Protein AF-A0AAD3H8Q3-F1 (afdb_monomer)

Mean predicted aligned error: 21.16 Å

Radius of gyration: 32.24 Å; Cα contacts (8 Å, |Δi|>4): 265; chains: 1; bounding box: 57×67×86 Å

Sequence (252 aa):
MATIERVEVLYCGSCGCPPEYCEYSPDFETHCVPWLQNNEPEVYKNLMKRLKKGDAEDEADDKPEKPTEPWTMEERLTKFYEKYQPDKVDSVPSLLEKYAGKEDKLFVALTKKYGPEPEDPYYASDDSDLEGDMEEMNLGDKKKRRGAAAKKENKADTRVIITKTKRNKKKAVTNVVGMETVPGIKLKDVSKALSKRFAGSSSVKDLPNGKKEIIVQGDHMDDVAALIVDKFNVPGNCVFLDIDGDFVPFSD

Organism: NCBI:txid426638

Solvent-accessible surface area (backbone atoms only — not comparable to full-atom values): 15928 Å² total; per-residue (Å²): 131,88,79,83,77,86,82,84,81,71,56,34,92,70,78,69,39,42,66,91,52,36,84,79,42,98,51,23,81,79,47,38,47,63,48,30,54,72,76,39,49,67,61,39,53,51,50,53,51,51,55,57,56,74,80,41,86,80,88,89,85,93,70,85,79,67,57,96,57,70,79,50,75,66,55,49,52,37,54,44,23,58,75,74,43,55,91,50,40,86,47,44,70,65,46,48,72,77,33,66,97,44,52,70,63,50,49,57,55,44,34,76,73,74,39,85,74,78,79,55,71,61,70,73,78,76,88,85,84,68,99,66,89,82,86,75,89,79,87,73,86,72,80,90,73,90,81,80,96,70,91,82,81,74,85,53,85,44,52,31,42,38,39,71,46,74,81,47,102,89,40,46,30,30,36,38,34,35,67,75,45,39,82,94,56,56,72,70,58,52,35,54,52,48,29,71,74,64,79,24,70,49,46,82,44,79,45,97,82,78,49,57,34,40,39,35,57,37,84,49,68,67,63,51,53,52,49,42,34,73,76,66,70,44,61,41,88,31,32,28,40,39,61,96,85,45,76,42,63,45,75,133

pLDDT: mean 73.35, std 15.45, range [34.19, 89.19]

Structure (mmCIF, N/CA/C/O backbone):
data_AF-A0AAD3H8Q3-F1
#
_entry.id   AF-A0AAD3H8Q3-F1
#
loop_
_atom_site.group_PDB
_atom_site.id
_atom_site.type_symbol
_atom_site.label_atom_id
_atom_site.label_alt_id
_atom_site.label_comp_id
_atom_site.label_asym_id
_atom_site.label_entity_id
_atom_site.label_seq_id
_atom_site.pdbx_PDB_ins_code
_atom_site.Cartn_x
_atom_site.Cartn_y
_atom_site.Cartn_z
_atom_site.occupancy
_atom_site.B_iso_or_equiv
_atom_site.auth_seq_id
_atom_site.auth_comp_id
_atom_site.auth_asym_id
_atom_site.auth_atom_id
_atom_site.pdbx_PDB_model_num
ATOM 1 N N . MET A 1 1 ? -0.822 -11.294 -49.639 1.00 55.59 1 MET A N 1
ATOM 2 C CA . MET A 1 1 ? 0.613 -10.951 -49.698 1.00 55.59 1 MET A CA 1
ATOM 3 C C . MET A 1 1 ? 0.693 -9.454 -49.480 1.00 55.59 1 MET A C 1
ATOM 5 O O . MET A 1 1 ? 0.158 -8.735 -50.309 1.00 55.59 1 MET A O 1
ATOM 9 N N . ALA A 1 2 ? 1.203 -8.994 -48.335 1.00 65.94 2 ALA A N 1
ATOM 10 C CA . ALA A 1 2 ? 1.343 -7.562 -48.085 1.00 65.94 2 ALA A CA 1
ATOM 11 C C . ALA A 1 2 ? 2.426 -7.018 -49.026 1.00 65.94 2 ALA A C 1
ATOM 13 O O . ALA A 1 2 ? 3.577 -7.448 -48.959 1.00 65.94 2 ALA A O 1
ATOM 14 N N . THR A 1 3 ? 2.039 -6.156 -49.959 1.00 73.25 3 THR A N 1
ATOM 15 C CA . THR A 1 3 ? 2.965 -5.434 -50.831 1.00 73.25 3 THR A CA 1
ATOM 16 C C . THR A 1 3 ? 3.660 -4.375 -49.987 1.00 73.25 3 THR A C 1
ATOM 18 O O . THR A 1 3 ? 3.017 -3.439 -49.524 1.00 73.25 3 THR A O 1
ATOM 21 N N . ILE A 1 4 ? 4.953 -4.561 -49.728 1.00 79.31 4 ILE A N 1
ATOM 22 C CA . ILE A 1 4 ? 5.769 -3.587 -49.001 1.00 79.31 4 ILE A CA 1
ATOM 23 C C . ILE A 1 4 ? 6.040 -2.427 -49.960 1.00 79.31 4 ILE A C 1
ATOM 25 O O . ILE A 1 4 ? 6.756 -2.593 -50.948 1.00 79.31 4 ILE A O 1
ATOM 29 N N . GLU A 1 5 ? 5.432 -1.274 -49.696 1.00 75.44 5 GLU A N 1
ATOM 30 C CA . GLU A 1 5 ? 5.698 -0.045 -50.442 1.00 75.44 5 GLU A CA 1
ATOM 31 C C . GLU A 1 5 ? 7.062 0.533 -50.038 1.00 75.44 5 GLU A C 1
ATOM 33 O O . GLU A 1 5 ? 7.463 0.495 -48.873 1.00 75.44 5 GLU A O 1
ATOM 38 N N . ARG A 1 6 ? 7.816 1.019 -51.030 1.00 77.69 6 ARG A N 1
ATOM 39 C CA . ARG A 1 6 ? 9.178 1.527 -50.843 1.00 77.69 6 ARG A CA 1
ATOM 40 C C . ARG A 1 6 ? 9.131 2.860 -50.098 1.00 77.69 6 ARG A C 1
ATOM 42 O O . ARG A 1 6 ? 8.623 3.839 -50.629 1.00 77.69 6 ARG A O 1
ATOM 49 N N . VAL A 1 7 ? 9.723 2.897 -48.909 1.00 79.94 7 VAL A N 1
ATOM 50 C CA . VAL A 1 7 ? 9.903 4.131 -48.135 1.00 79.94 7 VAL A CA 1
ATOM 51 C C . VAL A 1 7 ? 11.112 4.891 -48.680 1.00 79.94 7 VAL A C 1
ATOM 53 O O . VAL A 1 7 ? 12.214 4.342 -48.746 1.00 79.94 7 VAL A O 1
ATOM 56 N N . GLU A 1 8 ? 10.913 6.144 -49.079 1.00 75.69 8 GLU A N 1
ATOM 57 C CA . GLU A 1 8 ? 12.009 7.057 -49.404 1.00 75.69 8 GLU A CA 1
ATOM 58 C C . GLU A 1 8 ? 12.471 7.760 -48.127 1.00 75.69 8 GLU A C 1
ATOM 60 O O . GLU A 1 8 ? 11.685 8.389 -47.423 1.00 75.69 8 GLU A O 1
ATOM 65 N N . VAL A 1 9 ? 13.753 7.598 -47.796 1.00 78.88 9 VAL A N 1
ATOM 66 C CA . VAL A 1 9 ? 14.355 8.196 -46.603 1.00 78.88 9 VAL A CA 1
ATOM 67 C C . VAL A 1 9 ? 15.008 9.512 -46.998 1.00 78.88 9 VAL A C 1
ATOM 69 O O . VAL A 1 9 ? 15.857 9.551 -47.890 1.00 78.88 9 VAL A O 1
ATOM 72 N N . LEU A 1 10 ? 14.610 10.585 -46.321 1.00 81.44 10 LEU A N 1
ATOM 73 C CA . LEU A 1 10 ? 15.174 11.914 -46.505 1.00 81.44 10 LEU A CA 1
ATOM 74 C C . LEU A 1 10 ? 16.514 12.027 -45.763 1.00 81.44 10 LEU A C 1
ATOM 76 O O . LEU A 1 10 ? 16.598 11.741 -44.568 1.00 81.44 10 LEU A O 1
ATOM 80 N N . TYR A 1 11 ? 17.542 12.503 -46.464 1.00 84.38 11 TYR A N 1
ATOM 81 C CA . TYR A 1 11 ? 18.858 12.810 -45.903 1.00 84.38 11 TYR A CA 1
ATOM 82 C C . TYR A 1 11 ? 19.178 14.290 -46.100 1.00 84.38 11 TYR A C 1
ATOM 84 O O . TYR A 1 11 ? 18.855 14.873 -47.135 1.00 84.38 11 TYR A O 1
ATOM 92 N N . CYS A 1 12 ? 19.823 14.900 -45.107 1.00 85.12 12 CYS A N 1
ATOM 93 C CA . CYS A 1 12 ? 20.273 16.279 -45.183 1.00 85.12 12 CYS A CA 1
ATOM 94 C C . CYS A 1 12 ? 21.366 16.427 -46.244 1.00 85.12 12 CYS A C 1
ATOM 96 O O . CYS A 1 12 ? 22.396 15.758 -46.180 1.00 85.12 12 CYS A O 1
ATOM 98 N N . GLY A 1 13 ? 21.178 17.344 -47.194 1.00 82.31 13 GLY A N 1
ATOM 99 C CA . GLY A 1 13 ? 22.148 17.599 -48.263 1.00 82.31 13 GLY A CA 1
ATOM 100 C C . GLY A 1 13 ? 23.470 18.212 -47.787 1.00 82.31 13 GLY A C 1
ATOM 101 O O . GLY A 1 13 ? 24.438 18.200 -48.539 1.00 82.31 13 GLY A O 1
ATOM 102 N N . SER A 1 14 ? 23.525 18.730 -46.554 1.00 85.19 14 SER A N 1
ATOM 103 C CA . SER A 1 14 ? 24.741 19.318 -45.981 1.00 85.19 14 SER A CA 1
ATOM 104 C C . SER A 1 14 ? 25.605 18.313 -45.219 1.00 85.19 14 SER A C 1
ATOM 106 O O . SER A 1 14 ? 26.822 18.348 -45.363 1.00 85.19 14 SER A O 1
ATOM 108 N N . CYS A 1 15 ? 25.014 17.449 -44.386 1.00 83.00 15 CYS A N 1
ATOM 109 C CA . CYS A 1 15 ? 25.770 16.507 -43.547 1.00 83.00 15 CYS A CA 1
ATOM 110 C C . CYS A 1 15 ? 25.586 15.032 -43.936 1.00 83.00 15 CYS A C 1
ATOM 112 O O . CYS A 1 15 ? 26.264 14.173 -43.385 1.00 83.00 15 CYS A O 1
ATOM 114 N N . GLY A 1 16 ? 24.677 14.712 -44.864 1.00 82.69 16 GLY A N 1
ATOM 115 C CA . GLY A 1 16 ? 24.406 13.343 -45.321 1.00 82.69 16 GLY A CA 1
ATOM 116 C C . GLY A 1 16 ? 23.679 12.454 -44.306 1.00 82.69 16 GLY A C 1
ATOM 117 O O . GLY A 1 16 ? 23.336 11.319 -44.626 1.00 82.69 16 GLY A O 1
ATOM 118 N N . CYS A 1 17 ? 23.414 12.954 -43.099 1.00 82.94 17 CYS A N 1
ATOM 119 C CA . CYS A 1 17 ? 22.646 12.259 -42.071 1.00 82.94 17 CYS A CA 1
ATOM 120 C C . CYS A 1 17 ? 21.141 12.514 -42.230 1.00 82.94 17 CYS A C 1
ATOM 122 O O . CYS A 1 17 ? 20.744 13.519 -42.829 1.00 82.94 17 CYS A O 1
ATOM 124 N N . PRO A 1 18 ? 20.278 11.643 -41.678 1.00 86.69 18 PRO A N 1
ATOM 125 C CA . PRO A 1 18 ? 18.864 11.956 -41.550 1.00 86.69 18 PRO A CA 1
ATOM 126 C C . PRO A 1 18 ? 18.679 13.282 -40.792 1.00 86.69 18 PRO A C 1
ATOM 128 O O . PRO A 1 18 ? 19.437 13.538 -39.852 1.00 86.69 18 PRO A O 1
ATOM 131 N N . PRO A 1 19 ? 17.683 14.108 -41.154 1.00 83.38 19 PRO A N 1
ATOM 132 C CA . PRO A 1 19 ? 17.431 15.402 -40.518 1.00 83.38 19 PRO A CA 1
ATOM 133 C C . PRO A 1 19 ? 17.361 15.361 -38.983 1.00 83.38 19 PRO A C 1
ATOM 135 O O . PRO A 1 19 ? 17.855 16.264 -38.318 1.00 83.38 19 PRO A O 1
ATOM 138 N N . GLU A 1 20 ? 16.836 14.271 -38.421 1.00 82.88 20 GLU A N 1
ATOM 139 C CA . GLU A 1 20 ? 16.738 14.029 -36.973 1.00 82.88 20 GLU A CA 1
ATOM 140 C C . GLU A 1 20 ? 18.090 13.852 -36.266 1.00 82.88 20 GLU A C 1
ATOM 142 O O . GLU A 1 20 ? 18.150 13.917 -35.045 1.00 82.88 20 GLU A O 1
ATOM 147 N N . TYR A 1 21 ? 19.169 13.604 -37.006 1.00 81.38 21 TYR A N 1
ATOM 148 C CA . TYR A 1 21 ? 20.523 13.449 -36.469 1.00 81.38 21 TYR A CA 1
ATOM 149 C C . TYR A 1 21 ? 21.432 14.623 -36.841 1.00 81.38 21 TYR A C 1
ATOM 151 O O . TYR A 1 21 ? 22.620 14.610 -36.519 1.00 81.38 21 TYR A O 1
ATOM 159 N N . CYS A 1 22 ? 20.896 15.650 -37.513 1.00 83.50 22 CYS A N 1
ATOM 160 C CA . CYS A 1 22 ? 21.662 16.839 -37.868 1.00 83.50 22 CYS A CA 1
ATOM 161 C C . CYS A 1 22 ? 22.207 17.573 -36.635 1.00 83.50 22 CYS A C 1
ATOM 163 O O . CYS A 1 22 ? 23.277 18.161 -36.741 1.00 83.50 22 CYS A O 1
ATOM 165 N N . GLU A 1 23 ? 21.527 17.498 -35.487 1.00 80.69 23 GLU A N 1
ATOM 166 C CA . GLU A 1 23 ? 21.940 18.123 -34.217 1.00 80.69 23 GLU A CA 1
ATOM 167 C C . GLU A 1 23 ? 23.296 17.631 -33.686 1.00 80.69 23 GLU A C 1
ATOM 169 O O . GLU A 1 23 ? 23.977 18.350 -32.964 1.00 80.69 23 GLU A O 1
ATOM 174 N N . TYR A 1 24 ? 23.728 16.435 -34.090 1.00 81.94 24 TYR A N 1
ATOM 175 C CA . TYR A 1 24 ? 25.029 15.876 -33.714 1.00 81.94 24 TYR A CA 1
ATOM 176 C C . TYR A 1 24 ? 26.145 16.234 -34.710 1.00 81.94 24 TYR A C 1
ATOM 178 O O . TYR A 1 24 ? 27.282 15.782 -34.560 1.00 81.94 24 TYR A O 1
ATOM 186 N N . SER A 1 25 ? 25.828 17.006 -35.756 1.00 79.56 25 SER A N 1
ATOM 187 C CA . SER A 1 25 ? 26.787 17.418 -36.779 1.00 79.56 25 SER A CA 1
ATOM 188 C C . SER A 1 25 ? 27.600 18.636 -36.316 1.00 79.56 25 SER A C 1
ATOM 190 O O . SER A 1 25 ? 27.008 19.600 -35.830 1.00 79.56 25 SER A O 1
ATOM 192 N N . PRO A 1 26 ? 28.926 18.671 -36.546 1.00 80.25 26 PRO A N 1
ATOM 193 C CA . PRO A 1 26 ? 29.772 19.821 -36.202 1.00 80.25 26 PRO A CA 1
ATOM 194 C C . PRO A 1 26 ? 29.333 21.141 -36.858 1.00 80.25 26 PRO A C 1
ATOM 196 O O . PRO A 1 26 ? 29.536 22.210 -36.294 1.00 80.25 26 PRO A O 1
ATOM 199 N N . ASP A 1 27 ? 28.708 21.057 -38.036 1.00 82.25 27 ASP A N 1
ATOM 200 C CA . ASP A 1 27 ? 28.266 22.196 -38.853 1.00 82.25 27 ASP A CA 1
ATOM 201 C C . ASP A 1 27 ? 26.734 22.367 -38.858 1.00 82.25 27 ASP A C 1
ATOM 203 O O . ASP A 1 27 ? 26.132 22.813 -39.845 1.00 82.25 27 ASP A O 1
ATOM 207 N N . PHE A 1 28 ? 26.071 21.946 -37.776 1.00 83.44 28 PHE A N 1
ATOM 208 C CA . PHE A 1 28 ? 24.612 21.957 -37.676 1.00 83.44 28 PHE A CA 1
ATOM 209 C C . PHE A 1 28 ? 24.021 23.355 -37.908 1.00 83.44 28 PHE A C 1
ATOM 211 O O . PHE A 1 28 ? 23.202 23.548 -38.808 1.00 83.44 28 PHE A O 1
ATOM 218 N N . GLU A 1 29 ? 24.476 24.342 -37.143 1.00 80.69 29 GLU A N 1
ATOM 219 C CA . GLU A 1 29 ? 23.946 25.709 -37.187 1.00 80.69 29 GLU A CA 1
ATOM 220 C C . GLU A 1 29 ? 24.343 26.459 -38.463 1.00 80.69 29 GLU A C 1
ATOM 222 O O . GLU A 1 29 ? 23.584 27.282 -38.972 1.00 80.69 29 GLU A O 1
ATOM 227 N N . THR A 1 30 ? 25.527 26.163 -38.999 1.00 82.94 30 THR A N 1
ATOM 228 C CA . THR A 1 30 ? 26.141 26.921 -40.094 1.00 82.94 30 THR A CA 1
ATOM 229 C C . THR A 1 30 ? 25.659 26.473 -41.470 1.00 82.94 30 THR A C 1
ATOM 231 O O . THR A 1 30 ? 25.460 27.317 -42.343 1.00 82.94 30 THR A O 1
ATOM 234 N N . HIS A 1 31 ? 25.434 25.170 -41.673 1.00 82.88 31 HIS A N 1
ATOM 235 C CA . H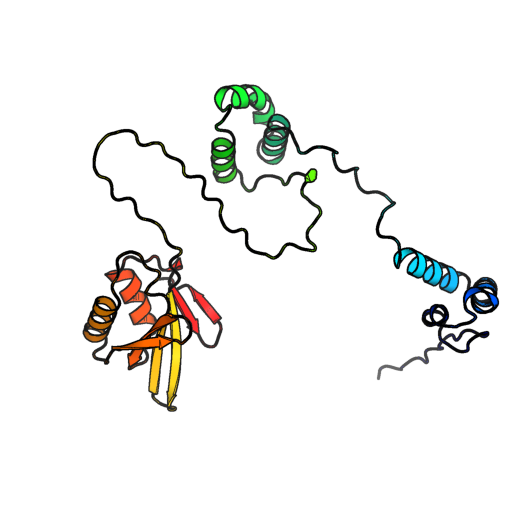IS A 1 31 ? 25.107 24.622 -42.994 1.00 82.88 31 HIS A CA 1
ATOM 236 C C . HIS A 1 31 ? 23.856 23.728 -43.005 1.00 82.88 31 HIS A C 1
ATOM 238 O O . HIS A 1 31 ? 23.116 23.732 -43.991 1.00 82.88 31 HIS A O 1
ATOM 244 N N . CYS A 1 32 ? 23.549 23.012 -41.914 1.00 86.38 32 CYS A N 1
ATOM 245 C CA . CYS A 1 32 ? 22.371 22.136 -41.875 1.00 86.38 32 CYS A CA 1
ATOM 246 C C . CYS A 1 32 ? 21.072 22.927 -41.656 1.00 86.38 32 CYS A C 1
ATOM 248 O O . CYS A 1 32 ? 20.116 22.736 -42.400 1.00 86.38 32 CYS A O 1
ATOM 250 N N . VAL A 1 33 ? 21.032 23.851 -40.692 1.00 86.31 33 VAL A N 1
ATOM 251 C CA . VAL A 1 33 ? 19.867 24.715 -40.418 1.00 86.31 33 VAL A CA 1
ATOM 252 C C . VAL A 1 33 ? 19.361 25.474 -41.656 1.00 86.31 33 VAL A C 1
ATOM 254 O O . VAL A 1 33 ? 18.171 25.347 -41.956 1.00 86.31 33 VAL A O 1
ATOM 257 N N . PRO A 1 34 ? 20.194 26.217 -42.416 1.00 88.56 34 PRO A N 1
ATOM 258 C CA . PRO A 1 34 ? 19.710 26.943 -43.593 1.00 88.56 34 PRO A CA 1
ATOM 259 C C . PRO A 1 34 ? 19.220 26.001 -44.702 1.00 88.56 34 PRO A C 1
ATOM 261 O O . PRO A 1 34 ? 18.258 26.316 -45.403 1.00 88.56 34 PRO A O 1
ATOM 264 N N . TRP A 1 35 ? 19.832 24.819 -44.839 1.00 87.25 35 TRP A N 1
ATOM 265 C CA . TRP A 1 35 ? 19.376 23.806 -45.789 1.00 87.25 35 TRP A CA 1
ATOM 266 C C . TRP A 1 35 ? 18.011 23.228 -45.390 1.00 87.25 35 TRP A C 1
ATOM 268 O O . TRP A 1 35 ? 17.109 23.158 -46.225 1.00 87.25 35 TRP A O 1
ATOM 278 N N . LEU A 1 36 ? 17.827 22.880 -44.111 1.00 87.62 36 LEU A N 1
ATOM 279 C CA . LEU A 1 36 ? 16.559 22.374 -43.583 1.00 87.62 36 LEU A CA 1
ATOM 280 C C . LEU A 1 36 ? 15.440 23.424 -43.699 1.00 87.62 36 LEU A C 1
ATOM 282 O O . LEU A 1 36 ? 14.335 23.084 -44.101 1.00 87.62 36 LEU A O 1
ATOM 286 N N . GLN A 1 37 ? 15.717 24.699 -43.415 1.00 85.50 37 GLN A N 1
ATOM 287 C CA . GLN A 1 37 ? 14.735 25.783 -43.554 1.00 85.50 37 GLN A CA 1
ATOM 288 C C . GLN A 1 37 ? 14.229 25.959 -44.992 1.00 85.50 37 GLN A C 1
ATOM 290 O O . GLN A 1 37 ? 13.052 26.257 -45.190 1.00 85.50 37 GLN A O 1
ATOM 295 N N . ASN A 1 38 ? 15.110 25.796 -45.983 1.00 89.19 38 ASN A N 1
ATOM 296 C CA . ASN A 1 38 ? 14.782 26.028 -47.387 1.00 89.19 38 ASN A CA 1
ATOM 297 C C . ASN A 1 38 ? 14.182 24.797 -48.082 1.00 89.19 38 ASN A C 1
ATOM 299 O O . ASN A 1 38 ? 13.317 24.950 -48.939 1.00 89.19 38 ASN A O 1
ATOM 303 N N . ASN A 1 39 ? 14.651 23.592 -47.743 1.00 86.94 39 ASN A N 1
ATOM 304 C CA . ASN A 1 39 ? 14.209 22.359 -48.394 1.00 86.94 39 ASN A CA 1
ATOM 305 C C . ASN A 1 39 ? 13.021 21.712 -47.671 1.00 86.94 39 ASN A C 1
ATOM 307 O O . ASN A 1 39 ? 12.096 21.257 -48.328 1.00 86.94 39 ASN A O 1
ATOM 311 N N . GLU A 1 40 ? 13.036 21.675 -46.333 1.00 82.25 40 GLU A N 1
ATOM 312 C CA . GLU A 1 40 ? 12.056 20.931 -45.527 1.00 82.25 40 GLU A CA 1
ATOM 313 C C . GLU A 1 40 ? 11.703 21.671 -44.219 1.00 82.25 40 GLU A C 1
ATOM 315 O O . GLU A 1 40 ? 12.129 21.290 -43.118 1.00 82.25 40 GLU A O 1
ATOM 320 N N . PRO A 1 41 ? 10.901 22.751 -44.309 1.00 84.00 41 PRO A N 1
ATOM 321 C CA . PRO A 1 41 ? 10.619 23.633 -43.179 1.00 84.00 41 PRO A CA 1
ATOM 322 C C . PRO A 1 41 ? 9.795 22.969 -42.068 1.00 84.00 41 PRO A C 1
ATOM 324 O O . PRO A 1 41 ? 9.844 23.423 -40.924 1.00 84.00 41 PRO A O 1
ATOM 327 N N . GLU A 1 42 ? 9.023 21.917 -42.359 1.00 83.31 42 GLU A N 1
ATOM 328 C CA . GLU A 1 42 ? 8.294 21.165 -41.326 1.00 83.31 42 GLU A CA 1
ATOM 329 C C . GLU A 1 42 ? 9.228 20.315 -40.467 1.00 83.31 42 GLU A C 1
ATOM 331 O O . GLU A 1 42 ? 9.135 20.345 -39.238 1.00 83.31 42 GLU A O 1
ATOM 336 N N . VAL A 1 43 ? 10.180 19.630 -41.101 1.00 83.94 43 VAL A N 1
ATOM 337 C CA . VAL A 1 43 ? 11.209 18.851 -40.406 1.00 83.94 43 VAL A CA 1
ATOM 338 C C . VAL A 1 43 ? 12.087 19.780 -39.567 1.00 83.94 43 VAL A C 1
ATOM 340 O O . VAL A 1 43 ? 12.335 19.498 -38.399 1.00 83.94 43 VAL A O 1
ATOM 343 N N . TYR A 1 44 ? 12.447 20.954 -40.102 1.00 84.56 44 TYR A N 1
ATOM 344 C CA . TYR A 1 44 ? 13.136 22.001 -39.343 1.00 84.56 44 TYR A CA 1
ATOM 345 C C . TYR A 1 44 ? 12.358 22.449 -38.095 1.00 84.56 44 TYR A C 1
ATOM 347 O O . TYR A 1 44 ? 12.922 22.533 -37.004 1.00 84.56 44 TYR A O 1
ATOM 355 N N . LYS A 1 45 ? 11.052 22.727 -38.229 1.00 85.75 45 LYS A N 1
ATOM 356 C CA . LYS A 1 45 ? 10.200 23.135 -37.099 1.00 85.75 45 LYS A CA 1
ATOM 357 C C . LYS A 1 45 ? 10.128 22.050 -36.028 1.00 85.75 45 LYS A C 1
ATOM 359 O O . LYS A 1 45 ? 10.179 22.380 -34.847 1.00 85.75 45 LYS A O 1
ATOM 364 N N . ASN A 1 46 ? 10.003 20.785 -36.421 1.00 83.81 46 ASN A N 1
ATOM 365 C CA . ASN A 1 46 ? 9.926 19.666 -35.483 1.00 83.81 46 ASN A CA 1
ATOM 366 C C . ASN A 1 46 ? 11.266 19.422 -34.781 1.00 83.81 46 ASN A C 1
ATOM 368 O O . ASN A 1 46 ? 11.284 19.308 -33.556 1.00 83.81 46 ASN A O 1
ATOM 372 N N . LEU A 1 47 ? 12.378 19.461 -35.519 1.00 81.56 47 LEU A N 1
ATOM 373 C CA . LEU A 1 47 ? 13.724 19.360 -34.959 1.00 81.56 47 LEU A CA 1
ATOM 374 C C . LEU A 1 47 ? 14.004 20.500 -33.970 1.00 81.56 47 LEU A C 1
ATOM 376 O O . LEU A 1 47 ? 14.444 20.254 -32.852 1.00 81.56 47 LEU A O 1
ATOM 380 N N . MET A 1 48 ? 13.661 21.743 -34.323 1.00 82.50 48 MET A N 1
ATOM 381 C CA . MET A 1 48 ? 13.852 22.898 -33.440 1.00 82.50 48 MET A CA 1
ATOM 382 C C . MET A 1 48 ? 12.929 22.861 -32.213 1.00 82.50 48 MET A C 1
ATOM 384 O O . MET A 1 48 ? 13.326 23.294 -31.136 1.00 82.50 48 MET A O 1
ATOM 388 N N . LYS A 1 49 ? 11.700 22.339 -32.341 1.00 82.56 49 LYS A N 1
ATOM 389 C CA . LYS A 1 49 ? 10.812 22.084 -31.191 1.00 82.56 49 LYS A CA 1
ATOM 390 C C . LYS A 1 49 ? 11.400 21.027 -30.260 1.00 82.56 49 LYS A C 1
ATOM 392 O O . LYS A 1 49 ? 11.329 21.195 -29.051 1.00 82.56 49 LYS A O 1
ATOM 397 N N . ARG A 1 50 ? 11.976 19.960 -30.814 1.00 79.06 50 ARG A N 1
ATOM 398 C CA . ARG A 1 50 ? 12.600 18.879 -30.046 1.00 79.06 50 ARG A CA 1
ATOM 399 C C . ARG A 1 50 ? 13.857 19.354 -29.319 1.00 79.06 50 ARG A C 1
ATOM 401 O O . ARG A 1 50 ? 13.985 19.069 -28.139 1.00 79.06 50 ARG A O 1
ATOM 408 N N . LEU A 1 51 ? 14.702 20.146 -29.980 1.00 73.31 51 LEU A N 1
ATOM 409 C CA . LEU A 1 51 ? 15.866 20.791 -29.362 1.00 73.31 51 LEU A CA 1
ATOM 410 C C . LEU A 1 51 ? 15.452 21.761 -28.252 1.00 73.31 51 LEU A C 1
ATOM 412 O O . LEU A 1 51 ? 15.979 21.692 -27.153 1.00 73.31 51 LEU A O 1
ATOM 416 N N . LYS A 1 52 ? 14.422 22.586 -28.478 1.00 73.75 52 LYS A N 1
ATOM 417 C CA . LYS A 1 52 ? 13.860 23.445 -27.421 1.00 73.75 52 LYS A CA 1
ATOM 418 C C . LYS A 1 52 ? 13.274 22.658 -26.249 1.00 73.75 52 LYS A C 1
ATOM 420 O O . LYS A 1 52 ? 13.290 23.155 -25.135 1.00 73.75 52 LYS A O 1
ATOM 425 N N . LYS A 1 53 ? 12.763 21.449 -26.493 1.00 62.22 53 LYS A N 1
ATOM 426 C CA . LYS A 1 53 ? 12.239 20.546 -25.460 1.00 62.22 53 LYS A CA 1
ATOM 427 C C . LYS A 1 53 ? 13.350 19.785 -24.715 1.00 62.22 53 LYS A C 1
ATOM 429 O O . LYS A 1 53 ? 13.076 19.224 -23.664 1.00 62.22 53 LYS A O 1
ATOM 434 N N . GLY A 1 54 ? 14.571 19.747 -25.255 1.00 51.81 54 GLY A N 1
ATOM 435 C CA . GLY A 1 54 ? 15.721 19.049 -24.670 1.00 51.81 54 GLY A CA 1
ATOM 436 C C . GLY A 1 54 ? 16.422 19.806 -23.541 1.00 51.81 54 GLY A C 1
ATOM 437 O O . GLY A 1 54 ? 17.120 19.175 -22.759 1.00 51.81 54 GLY A O 1
ATOM 438 N N . ASP A 1 55 ? 16.187 21.116 -23.425 1.00 46.12 55 ASP A N 1
ATOM 439 C CA . ASP A 1 55 ? 16.836 21.988 -22.434 1.00 46.12 55 ASP A CA 1
ATOM 440 C C . ASP A 1 55 ? 15.833 22.869 -21.654 1.00 46.12 55 ASP A C 1
ATOM 442 O O . ASP A 1 55 ? 16.233 23.792 -20.948 1.00 46.12 55 ASP A O 1
ATOM 446 N N . ALA A 1 56 ? 14.528 22.604 -21.791 1.00 43.12 56 ALA A N 1
ATOM 447 C CA . ALA A 1 56 ? 13.456 23.316 -21.098 1.00 43.12 56 ALA A CA 1
ATOM 448 C C . ALA A 1 56 ? 12.495 22.322 -20.430 1.00 43.12 56 ALA A C 1
ATOM 450 O O . ALA A 1 56 ? 11.461 21.931 -20.978 1.00 43.12 56 ALA A O 1
ATOM 451 N N . GLU A 1 57 ? 12.858 21.925 -19.215 1.00 50.38 57 GLU A N 1
ATOM 452 C CA . GLU A 1 57 ? 11.889 21.973 -18.123 1.00 50.38 57 GLU A CA 1
ATOM 453 C C . GLU A 1 57 ? 11.383 23.435 -18.026 1.00 50.38 57 GLU A C 1
ATOM 455 O O . GLU A 1 57 ? 12.163 24.360 -18.254 1.00 50.38 57 GLU A O 1
ATOM 460 N N . ASP A 1 58 ? 10.092 23.619 -17.732 1.00 42.56 58 ASP A N 1
ATOM 461 C CA . ASP A 1 58 ? 9.328 24.883 -17.621 1.00 42.56 58 ASP A CA 1
ATOM 462 C C . ASP A 1 58 ? 8.594 25.441 -18.876 1.00 42.56 58 ASP A C 1
ATOM 464 O O . ASP A 1 58 ? 9.095 26.252 -19.653 1.00 42.56 58 ASP A O 1
ATOM 468 N N . GLU A 1 59 ? 7.335 24.985 -18.989 1.00 47.22 59 GLU A N 1
ATOM 469 C CA . GLU A 1 59 ? 6.080 25.742 -19.206 1.00 47.22 59 GLU A CA 1
ATOM 470 C C . GLU A 1 59 ? 5.819 26.587 -20.477 1.00 47.22 59 GLU A C 1
ATOM 472 O O . GLU A 1 59 ? 6.465 27.597 -20.754 1.00 47.22 59 GLU A O 1
ATOM 477 N N . ALA A 1 60 ? 4.733 26.222 -21.187 1.00 41.22 60 ALA A N 1
ATOM 478 C CA . ALA A 1 60 ? 3.507 27.035 -21.347 1.00 41.22 60 ALA A CA 1
ATOM 479 C C . ALA A 1 60 ? 2.594 26.463 -22.462 1.00 41.22 60 ALA A C 1
ATOM 481 O O . ALA A 1 60 ? 2.964 26.534 -23.634 1.00 41.22 60 ALA A O 1
ATOM 482 N N . ASP A 1 61 ? 1.425 25.902 -22.105 1.00 37.44 61 ASP A N 1
ATOM 483 C CA . ASP A 1 61 ? 0.093 26.285 -22.642 1.00 37.44 61 ASP A CA 1
ATOM 484 C C . ASP A 1 61 ? -1.038 25.454 -21.972 1.00 37.44 61 ASP A C 1
ATOM 486 O O . ASP A 1 61 ? -1.078 24.229 -22.085 1.00 37.44 61 ASP A O 1
ATOM 490 N N . ASP A 1 62 ? -1.956 26.159 -21.298 1.00 49.06 62 ASP A N 1
ATOM 491 C CA . ASP A 1 62 ? -3.289 25.748 -20.804 1.00 49.06 62 ASP A CA 1
ATOM 492 C C . ASP A 1 62 ? -3.384 24.623 -19.740 1.00 49.06 62 ASP A C 1
ATOM 494 O O . ASP A 1 62 ? -3.971 23.559 -19.949 1.00 49.06 62 ASP A O 1
ATOM 498 N N . LYS A 1 63 ? -2.876 24.881 -18.527 1.00 44.41 63 LYS A N 1
ATOM 499 C CA . LYS A 1 63 ? -3.271 24.150 -17.306 1.00 44.41 63 LYS A CA 1
ATOM 500 C C . LYS A 1 63 ? -3.647 25.171 -16.221 1.00 44.41 63 LYS A C 1
ATOM 502 O O . LYS A 1 63 ? -2.932 26.161 -16.087 1.00 44.41 63 LYS A O 1
ATOM 507 N N . PRO A 1 64 ? -4.759 24.996 -15.475 1.00 54.66 64 PRO A N 1
ATOM 508 C CA . PRO A 1 64 ? -5.159 25.943 -14.435 1.00 54.66 64 PRO A CA 1
ATOM 509 C C . PRO A 1 64 ? -4.019 26.144 -13.434 1.00 54.66 64 PRO A C 1
ATOM 511 O O . PRO A 1 64 ? -3.469 25.165 -12.925 1.00 54.66 64 PRO A O 1
ATOM 514 N N . GLU A 1 65 ? -3.673 27.410 -13.190 1.00 55.41 65 GLU A N 1
ATOM 515 C CA . GLU A 1 65 ? -2.605 27.812 -12.277 1.00 55.41 65 GLU A CA 1
ATOM 516 C C . GLU A 1 65 ? -2.800 27.130 -10.921 1.00 55.41 65 GLU A C 1
ATOM 518 O O . GLU A 1 65 ? -3.851 27.234 -10.279 1.00 55.41 65 GLU A O 1
ATOM 523 N N . LYS A 1 66 ? -1.783 26.373 -10.513 1.00 55.25 66 LYS A N 1
ATOM 524 C CA . LYS A 1 66 ? -1.754 25.685 -9.229 1.00 55.25 66 LYS A CA 1
ATOM 525 C C . LYS A 1 66 ? -1.810 26.749 -8.121 1.00 55.25 66 LYS A C 1
ATOM 527 O O . LYS A 1 66 ? -1.039 27.708 -8.191 1.00 55.25 66 LYS A O 1
ATOM 532 N 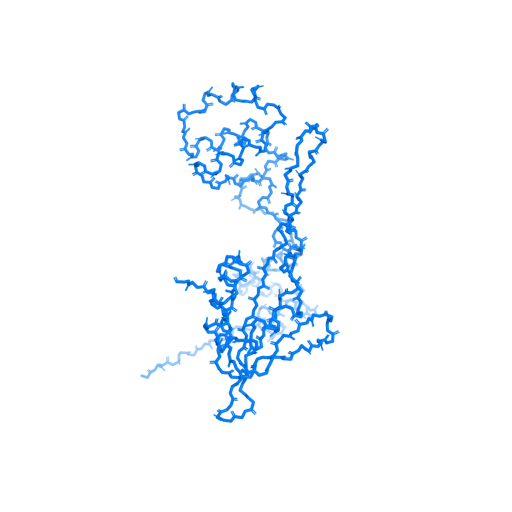N . PRO A 1 67 ? -2.695 26.621 -7.116 1.00 64.00 67 PRO A N 1
ATOM 533 C CA . PRO A 1 67 ? -2.729 27.559 -6.000 1.00 64.00 67 PRO A CA 1
ATOM 534 C C . PRO A 1 67 ? -1.341 27.672 -5.361 1.00 64.00 67 PRO A C 1
ATOM 536 O O . PRO A 1 67 ? -0.649 26.669 -5.213 1.00 64.00 67 PRO A O 1
ATOM 539 N N . THR A 1 68 ? -0.922 28.880 -4.984 1.00 66.19 68 THR A N 1
ATOM 540 C CA . THR A 1 68 ? 0.387 29.116 -4.347 1.00 66.19 68 THR A CA 1
ATOM 541 C C . THR A 1 68 ? 0.461 28.576 -2.919 1.00 66.19 68 THR A C 1
ATOM 543 O O . THR A 1 68 ? 1.544 28.499 -2.345 1.00 66.19 68 THR A O 1
ATOM 546 N N . GLU A 1 69 ? -0.685 28.225 -2.337 1.00 69.75 69 GLU A N 1
ATOM 547 C CA . GLU A 1 69 ? -0.826 27.738 -0.971 1.00 69.75 69 GLU A CA 1
ATOM 548 C C . GLU A 1 69 ? -1.755 26.512 -0.948 1.00 69.75 69 GLU A C 1
ATOM 550 O O . GLU A 1 69 ? -2.683 26.433 -1.760 1.00 69.75 69 GLU A O 1
ATOM 555 N N . PRO A 1 70 ? -1.522 25.553 -0.036 1.00 74.25 70 PRO A N 1
ATOM 556 C CA . PRO A 1 70 ? -2.418 24.420 0.163 1.00 74.25 70 PRO A CA 1
ATOM 557 C C . PRO A 1 70 ? -3.794 24.893 0.637 1.00 74.25 70 PRO A C 1
ATOM 559 O O . PRO A 1 70 ? -3.916 25.927 1.299 1.00 74.25 70 PRO A O 1
ATOM 562 N N . TRP A 1 71 ? -4.829 24.106 0.342 1.00 72.19 71 TRP A N 1
ATOM 563 C CA . TRP A 1 71 ? -6.195 24.419 0.765 1.00 72.19 71 TRP A CA 1
ATOM 564 C C . TRP A 1 71 ? -6.310 24.680 2.276 1.00 72.19 71 TRP A C 1
ATOM 566 O O . TRP A 1 71 ? -5.709 24.003 3.121 1.00 72.19 71 TRP A O 1
ATOM 576 N N . THR A 1 72 ? -7.143 25.648 2.648 1.00 78.69 72 THR A N 1
ATOM 577 C CA . THR A 1 72 ? -7.505 25.829 4.056 1.00 78.69 72 THR A CA 1
ATOM 578 C C . THR A 1 72 ? -8.465 24.720 4.512 1.00 78.69 72 THR A C 1
ATOM 580 O O . THR A 1 72 ? -9.147 24.079 3.709 1.00 78.69 72 THR A O 1
ATOM 583 N N . MET A 1 73 ? -8.557 24.474 5.825 1.00 76.38 73 MET A N 1
ATOM 584 C CA . MET A 1 73 ? -9.402 23.397 6.383 1.00 76.38 73 MET A CA 1
ATOM 585 C C . MET A 1 73 ? -10.893 23.561 6.039 1.00 76.38 73 MET A C 1
ATOM 587 O O . MET A 1 73 ? -11.620 22.575 5.894 1.00 76.38 73 MET A O 1
ATOM 591 N N . GLU A 1 74 ? -11.344 24.805 5.875 1.00 81.19 74 GLU A N 1
ATOM 592 C CA . GLU A 1 74 ? -12.703 25.139 5.446 1.00 81.19 74 GLU A CA 1
ATOM 593 C C . GLU A 1 74 ? -12.939 24.786 3.976 1.00 81.19 74 GLU A C 1
ATOM 595 O O . GLU A 1 74 ? -13.961 24.184 3.642 1.00 81.19 74 GLU A O 1
ATOM 600 N N . GLU A 1 75 ? -11.985 25.102 3.102 1.00 83.56 75 GLU A N 1
ATOM 601 C CA . GLU A 1 75 ? -12.053 24.801 1.668 1.00 83.56 75 GLU A CA 1
ATOM 602 C C . GLU A 1 75 ? -11.979 23.300 1.414 1.00 83.56 75 GLU A C 1
ATOM 604 O O . GLU A 1 75 ? -12.753 22.765 0.619 1.00 83.56 75 GLU A O 1
ATOM 609 N N . ARG A 1 76 ? -11.134 22.605 2.178 1.00 83.00 76 ARG A N 1
ATOM 610 C CA . ARG A 1 76 ? -11.053 21.148 2.227 1.00 83.00 76 ARG A CA 1
ATOM 611 C C . ARG A 1 76 ? -12.391 20.497 2.537 1.00 83.00 76 ARG A C 1
ATOM 613 O O . ARG A 1 76 ? -12.879 19.656 1.778 1.00 83.00 76 ARG A O 1
ATOM 620 N N . LEU A 1 77 ? -13.026 20.926 3.628 1.00 83.50 77 LEU A N 1
ATOM 621 C CA . LEU A 1 77 ? -14.318 20.387 4.044 1.00 83.50 77 LEU A CA 1
ATOM 622 C C . LEU A 1 77 ? -15.433 20.761 3.054 1.00 83.50 77 LEU A C 1
ATOM 624 O O . LEU A 1 77 ? -16.300 19.936 2.759 1.00 83.50 77 LEU A O 1
ATOM 628 N N . THR A 1 78 ? -15.385 21.974 2.504 1.00 86.12 78 THR A N 1
ATOM 629 C CA . THR A 1 78 ? -16.330 22.460 1.490 1.00 86.12 78 THR A CA 1
ATOM 630 C C . THR A 1 78 ? -16.250 21.625 0.220 1.00 86.12 78 THR A C 1
ATOM 632 O O . THR A 1 78 ? -17.274 21.116 -0.226 1.00 86.12 78 THR A O 1
ATOM 635 N N . LYS A 1 79 ? -15.047 21.391 -0.316 1.00 87.75 79 LYS A N 1
ATOM 636 C CA . LYS A 1 79 ? -14.830 20.568 -1.515 1.00 87.75 79 LYS A CA 1
ATOM 637 C C . LYS A 1 79 ? -15.204 19.107 -1.292 1.00 87.75 79 LYS A C 1
ATOM 639 O O . LYS A 1 79 ? -15.775 18.472 -2.181 1.00 87.75 79 LYS A O 1
ATOM 644 N N . PHE A 1 80 ? -14.951 18.578 -0.094 1.00 86.62 80 PHE A N 1
ATOM 645 C CA . PHE A 1 80 ? -15.406 17.244 0.287 1.00 86.62 80 PHE A CA 1
ATOM 646 C C . PHE A 1 80 ? -16.941 17.140 0.243 1.00 86.62 80 PHE A C 1
ATOM 648 O O . PHE A 1 80 ? -17.483 16.224 -0.379 1.00 86.62 80 PHE A O 1
ATOM 655 N N . TYR A 1 81 ? -17.661 18.078 0.867 1.00 86.00 81 TYR A N 1
ATOM 656 C CA . TYR A 1 81 ? -19.127 18.061 0.854 1.00 86.00 81 TYR A CA 1
ATOM 657 C C . TYR A 1 81 ? -19.715 18.406 -0.516 1.00 86.00 81 TYR A C 1
ATOM 659 O O . TYR A 1 81 ? -20.691 17.780 -0.903 1.00 86.00 81 TYR A O 1
ATOM 667 N N . GLU A 1 82 ? -19.106 19.294 -1.297 1.00 87.31 82 GLU A N 1
ATOM 668 C CA . GLU A 1 82 ? -19.525 19.595 -2.673 1.00 87.31 82 GLU A CA 1
ATOM 669 C C . GLU A 1 82 ? -19.532 18.330 -3.552 1.00 87.31 82 GLU A C 1
ATOM 671 O O . GLU A 1 82 ? -20.467 18.114 -4.323 1.00 87.31 82 GLU A O 1
ATOM 676 N N . LYS A 1 83 ? -18.538 17.446 -3.377 1.00 84.56 83 LYS A N 1
ATOM 677 C CA . LYS A 1 83 ? -18.419 16.192 -4.134 1.00 84.56 83 LYS A CA 1
ATOM 678 C C . LYS A 1 83 ? -19.393 15.099 -3.681 1.00 84.56 83 LYS A C 1
ATOM 680 O O . LYS A 1 83 ? -19.889 14.350 -4.519 1.00 84.56 83 LYS A O 1
ATOM 685 N N . TYR A 1 84 ? -19.640 14.971 -2.375 1.00 84.44 84 TYR A N 1
ATOM 686 C CA . TYR A 1 84 ? -20.378 13.829 -1.814 1.00 84.44 84 TYR A CA 1
ATOM 687 C C . TYR A 1 84 ? -21.790 14.154 -1.316 1.00 84.44 84 TYR A C 1
ATOM 689 O O . TYR A 1 84 ? -22.674 13.301 -1.394 1.00 84.44 84 TYR A O 1
ATOM 697 N N . GLN A 1 85 ? -22.012 15.349 -0.764 1.00 84.25 85 GLN A N 1
ATOM 698 C CA . GLN A 1 85 ? -23.320 15.790 -0.283 1.00 84.25 85 GLN A CA 1
ATOM 699 C C . GLN A 1 85 ? -23.415 17.335 -0.224 1.00 84.25 85 GLN A C 1
ATOM 701 O O . GLN A 1 85 ? -23.136 17.917 0.834 1.00 84.25 85 GLN A O 1
ATOM 706 N N . PRO A 1 86 ? -23.846 18.004 -1.314 1.00 86.12 86 PRO A N 1
ATOM 707 C CA . PRO A 1 86 ? -23.863 19.468 -1.400 1.00 86.12 86 PRO A CA 1
ATOM 708 C C . PRO A 1 86 ? -24.804 20.127 -0.377 1.00 86.12 86 PRO A C 1
ATOM 710 O O . PRO A 1 86 ? -24.535 21.234 0.074 1.00 86.12 86 PRO A O 1
ATOM 713 N N . ASP A 1 87 ? -25.839 19.422 0.096 1.00 86.38 87 ASP A N 1
ATOM 714 C CA . ASP A 1 87 ? -26.784 19.934 1.107 1.00 86.38 87 ASP A CA 1
ATOM 715 C C . ASP A 1 87 ? -26.149 20.211 2.483 1.00 86.38 87 ASP A C 1
ATOM 717 O O . ASP A 1 87 ? -26.774 20.804 3.360 1.00 86.38 87 ASP A O 1
ATOM 721 N N . LYS A 1 88 ? -24.927 19.720 2.728 1.00 82.44 88 LYS A N 1
ATOM 722 C CA . LYS A 1 88 ? -24.210 19.910 4.001 1.00 82.44 88 LYS A CA 1
ATOM 723 C C . LYS A 1 88 ? -23.145 20.996 3.949 1.00 82.44 88 LYS A C 1
ATOM 725 O O . LYS A 1 88 ? -22.534 21.262 4.985 1.00 82.44 88 LYS A O 1
ATOM 730 N N . VAL A 1 89 ? -22.956 21.641 2.799 1.00 82.25 89 VAL A N 1
ATOM 731 C CA . VAL A 1 89 ? -21.967 22.712 2.623 1.00 82.25 89 VAL A CA 1
ATOM 732 C C . VAL A 1 89 ? -22.258 23.889 3.562 1.00 82.25 89 VAL A C 1
ATOM 734 O O . VAL A 1 89 ? -21.349 24.378 4.223 1.00 82.25 89 VAL A O 1
ATOM 737 N N . ASP A 1 90 ? -23.528 24.242 3.779 1.00 85.25 90 ASP A N 1
ATOM 738 C CA . ASP A 1 90 ? -23.902 25.320 4.712 1.00 85.25 90 ASP A CA 1
ATOM 739 C C . ASP A 1 90 ? -23.560 25.012 6.183 1.00 85.25 90 ASP A C 1
ATOM 741 O O . ASP A 1 90 ? -23.441 25.906 7.021 1.00 85.25 90 ASP A O 1
ATOM 745 N N . SER A 1 91 ? -23.386 23.732 6.528 1.00 84.31 91 SER A N 1
ATOM 746 C CA . SER A 1 91 ? -23.033 23.304 7.886 1.00 84.31 91 SER A CA 1
ATOM 747 C C . SER A 1 91 ? -21.521 23.299 8.152 1.00 84.31 91 SER A C 1
ATOM 749 O O . SER A 1 91 ? -21.123 23.091 9.300 1.00 84.31 91 SER A O 1
ATOM 751 N N . VAL A 1 92 ? -20.682 23.536 7.135 1.00 86.00 92 VAL A N 1
ATOM 752 C CA . VAL A 1 92 ? -19.208 23.555 7.223 1.00 86.00 92 VAL A CA 1
ATOM 753 C C . VAL A 1 92 ? -18.675 24.479 8.329 1.00 86.00 92 VAL A C 1
ATOM 755 O O . VAL A 1 92 ? -17.977 23.963 9.208 1.00 86.00 92 VAL A O 1
ATOM 758 N N . PRO A 1 93 ? -19.041 25.776 8.402 1.00 86.75 93 PRO A N 1
ATOM 759 C CA . PRO A 1 93 ? -18.518 26.671 9.443 1.00 86.75 93 PRO A CA 1
ATOM 760 C C . PRO A 1 93 ? -18.923 26.225 10.858 1.00 86.75 93 PRO A C 1
ATOM 762 O O . PRO A 1 93 ? -18.144 26.300 11.806 1.00 86.75 93 PRO A O 1
ATOM 765 N N . SER A 1 94 ? -20.123 25.653 11.002 1.00 84.38 94 SER A N 1
ATOM 766 C CA . SER A 1 94 ? -20.595 25.093 12.276 1.00 84.38 94 SER A CA 1
ATOM 767 C C . SER A 1 94 ? -19.878 23.800 12.681 1.00 84.38 94 SER A C 1
ATOM 769 O O . SER A 1 94 ? -19.826 23.471 13.869 1.00 84.38 94 SER A O 1
ATOM 771 N N . LEU A 1 95 ? -19.382 23.017 11.719 1.00 82.44 95 LEU A N 1
ATOM 772 C CA . LEU A 1 95 ? -18.596 21.812 11.986 1.00 82.44 95 LEU A CA 1
ATOM 773 C C . LEU A 1 95 ? -17.163 22.169 12.368 1.00 82.44 95 LEU A C 1
ATOM 775 O O . LEU A 1 95 ? -16.639 21.549 13.292 1.00 82.44 95 LEU A O 1
ATOM 779 N N . LEU A 1 96 ? -16.574 23.173 11.717 1.00 85.12 96 LEU A N 1
ATOM 780 C CA . LEU A 1 96 ? -15.224 23.636 12.013 1.00 85.12 96 LEU A CA 1
ATOM 781 C C . LEU A 1 96 ? -15.102 24.092 13.470 1.00 85.12 96 LEU A C 1
ATOM 783 O O . LEU A 1 96 ? -14.234 23.616 14.193 1.00 85.12 96 LEU A O 1
ATOM 787 N N . GLU A 1 97 ? -16.038 24.912 13.951 1.00 84.94 97 GLU A N 1
ATOM 788 C CA . GLU A 1 97 ? -16.008 25.395 15.337 1.00 84.94 97 GLU A CA 1
ATOM 789 C C . GLU A 1 97 ? -16.149 24.248 16.357 1.00 84.94 97 GLU A C 1
ATOM 791 O O . GLU A 1 97 ? -15.475 24.214 17.388 1.00 84.94 97 GLU A O 1
ATOM 796 N N . LYS A 1 98 ? -16.987 23.247 16.051 1.00 83.31 98 LYS A N 1
ATOM 797 C CA . LYS A 1 98 ? -17.223 22.085 16.930 1.00 83.31 98 LYS A CA 1
ATOM 798 C C . LYS A 1 98 ? -16.074 21.080 16.923 1.00 83.31 98 LYS A C 1
ATOM 800 O O . LYS A 1 98 ? -15.904 20.346 17.901 1.00 83.31 98 LYS A O 1
ATOM 805 N N . TYR A 1 99 ? -15.334 21.007 15.822 1.00 82.12 99 TYR A N 1
ATOM 806 C CA . TYR A 1 99 ? -14.266 20.034 15.608 1.00 82.12 99 TYR A CA 1
ATOM 807 C C . TYR A 1 99 ? -12.873 20.658 15.520 1.00 82.12 99 TYR A C 1
ATOM 809 O O . TYR A 1 99 ? -11.931 19.926 15.224 1.00 82.12 99 TYR A O 1
ATOM 817 N N . ALA A 1 100 ? -12.717 21.934 15.879 1.00 80.75 100 ALA A N 1
ATOM 818 C CA . ALA A 1 100 ? -11.430 22.619 15.946 1.00 80.75 100 ALA A CA 1
ATOM 819 C C . ALA A 1 100 ? -10.396 21.787 16.734 1.00 80.75 100 ALA A C 1
ATOM 821 O O . ALA A 1 100 ? -10.607 21.439 17.905 1.00 80.75 100 ALA A O 1
ATOM 822 N N . GLY A 1 101 ? -9.296 21.401 16.076 1.00 78.44 101 GLY A N 1
ATOM 823 C CA . GLY A 1 101 ? -8.235 20.572 16.661 1.00 78.44 101 GLY A CA 1
ATOM 824 C C . GLY A 1 101 ? -8.541 19.067 16.749 1.00 78.44 101 GLY A C 1
ATOM 825 O O . GLY A 1 101 ? -7.811 18.313 17.398 1.00 78.44 101 GLY A O 1
ATOM 826 N N . LYS A 1 102 ? -9.632 18.599 16.132 1.00 82.75 102 LYS A N 1
ATOM 827 C CA . LYS A 1 102 ? -9.955 17.175 15.902 1.00 82.75 102 LYS A CA 1
ATOM 828 C C . LYS A 1 102 ? -10.374 16.923 14.449 1.00 82.75 102 LYS A C 1
ATOM 830 O O . LYS A 1 102 ? -11.104 15.963 14.187 1.00 82.75 102 LYS A O 1
ATOM 835 N N . GLU A 1 103 ? -9.915 17.761 13.530 1.00 79.12 103 GLU A N 1
ATOM 836 C CA . GLU A 1 103 ? -10.287 17.732 12.115 1.00 79.12 103 GLU A CA 1
ATOM 837 C C . GLU A 1 103 ? -9.880 16.419 11.441 1.00 79.12 103 GLU A C 1
ATOM 839 O O . GLU A 1 103 ? -10.706 15.810 10.772 1.00 79.12 103 GLU A O 1
ATOM 844 N N . ASP A 1 104 ? -8.706 15.860 11.743 1.00 78.44 104 ASP A N 1
ATOM 845 C CA . ASP A 1 104 ? -8.280 14.571 11.169 1.00 78.44 104 ASP A C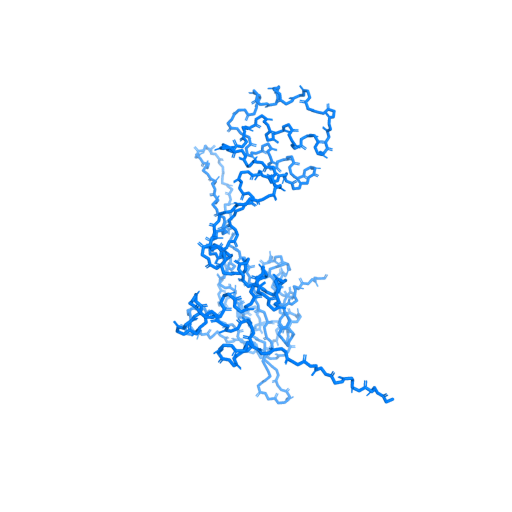A 1
ATOM 846 C C . ASP A 1 104 ? -9.240 13.427 11.522 1.00 78.44 104 ASP A C 1
ATOM 848 O O . ASP A 1 104 ? -9.544 12.553 10.714 1.00 78.44 104 ASP A O 1
ATOM 852 N N . LYS A 1 105 ? -9.789 13.444 12.744 1.00 82.06 105 LYS A N 1
ATOM 853 C CA . LYS A 1 105 ? -10.782 12.446 13.175 1.00 82.06 105 LYS A CA 1
ATOM 854 C C . LYS A 1 105 ? -12.123 12.659 12.488 1.00 82.06 105 LYS A C 1
ATOM 856 O O . LYS A 1 105 ? -12.848 11.684 12.282 1.00 82.06 105 LYS A O 1
ATOM 861 N N . LEU A 1 106 ? -12.459 13.910 12.172 1.00 82.44 106 LEU A N 1
ATOM 862 C CA . LEU A 1 106 ? -13.634 14.245 11.381 1.00 82.44 106 LEU A CA 1
ATOM 863 C C . LEU A 1 106 ? -13.461 13.717 9.952 1.00 82.44 106 LEU A C 1
ATOM 865 O O . LEU A 1 106 ? -14.347 13.006 9.489 1.00 82.44 106 LEU A O 1
ATOM 869 N N . PHE A 1 107 ? -12.311 13.944 9.312 1.00 80.94 107 PHE A N 1
ATOM 870 C CA . PHE A 1 107 ? -12.021 13.427 7.973 1.00 80.94 107 PHE A CA 1
ATOM 871 C C . PHE A 1 107 ? -11.988 11.900 7.931 1.00 80.94 107 PHE A C 1
ATOM 873 O O . PHE A 1 107 ? -12.666 11.327 7.092 1.00 80.94 107 PHE A O 1
ATOM 880 N N . VAL A 1 108 ? -11.368 11.207 8.893 1.00 81.44 108 VAL A N 1
ATOM 881 C CA . VAL A 1 108 ? -11.425 9.728 8.979 1.00 81.44 108 VAL A CA 1
ATOM 882 C C . VAL A 1 108 ? -12.866 9.210 9.117 1.00 81.44 108 VAL A C 1
ATOM 884 O O . VAL A 1 108 ? -13.234 8.171 8.565 1.00 81.44 108 VAL A O 1
ATOM 887 N N . ALA A 1 109 ? -13.714 9.919 9.867 1.00 84.44 109 ALA A N 1
ATOM 888 C CA . ALA A 1 109 ? -15.119 9.550 10.010 1.00 84.44 109 ALA A CA 1
ATOM 889 C C . ALA A 1 109 ? -15.943 9.860 8.749 1.00 84.44 109 ALA A C 1
ATOM 891 O O . ALA A 1 109 ? -16.900 9.137 8.460 1.00 84.44 109 ALA A O 1
ATOM 892 N N . LEU A 1 110 ? -15.595 10.924 8.023 1.00 81.81 110 LEU A N 1
ATOM 893 C CA . LEU A 1 110 ? -16.233 11.314 6.770 1.00 81.81 110 LEU A CA 1
ATOM 894 C C . LEU A 1 110 ? -15.815 10.403 5.622 1.00 81.81 110 LEU A C 1
ATOM 896 O O . LEU A 1 110 ? -16.689 9.932 4.897 1.00 81.81 110 LEU A O 1
ATOM 900 N N . THR A 1 111 ? -14.537 10.052 5.515 1.00 81.62 111 THR A N 1
ATOM 901 C CA . THR A 1 111 ? -14.042 9.150 4.474 1.00 81.62 111 THR A CA 1
ATOM 902 C C . THR A 1 111 ? -14.629 7.753 4.613 1.00 81.62 111 THR A C 1
ATOM 904 O O . THR A 1 111 ? -15.050 7.148 3.632 1.00 81.62 111 THR A O 1
ATOM 907 N N . LYS A 1 112 ? -14.813 7.277 5.850 1.00 84.81 112 LYS A N 1
ATOM 908 C CA . LYS A 1 112 ? -15.524 6.021 6.130 1.00 84.81 112 LYS A CA 1
ATOM 909 C C . LYS A 1 112 ? -17.006 6.042 5.724 1.00 84.81 112 LYS A C 1
ATOM 911 O O . LYS A 1 112 ? -17.585 4.980 5.508 1.00 84.81 112 LYS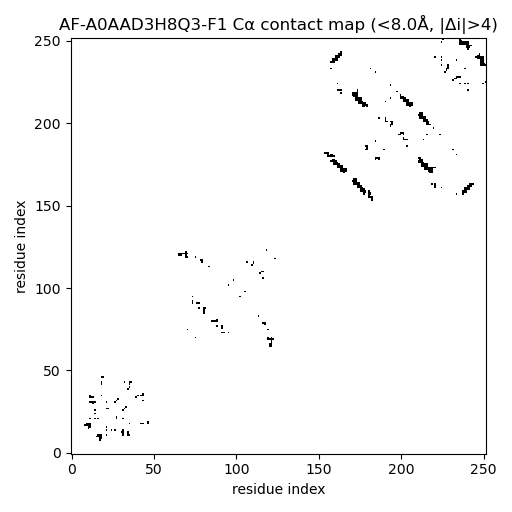 A O 1
ATOM 916 N N . LYS A 1 113 ? -17.643 7.218 5.688 1.00 84.00 113 LYS A N 1
ATOM 917 C CA . LYS A 1 113 ? -19.075 7.368 5.374 1.00 84.00 113 LYS A CA 1
ATOM 918 C C . LYS A 1 113 ? -19.350 7.674 3.904 1.00 84.00 113 LYS A C 1
ATOM 920 O O . LYS A 1 113 ? -20.372 7.215 3.409 1.00 84.00 113 LYS A O 1
ATOM 925 N N . TYR A 1 114 ? -18.489 8.452 3.251 1.00 82.12 114 TYR A N 1
ATOM 926 C CA . TYR A 1 114 ? -18.743 8.978 1.907 1.00 82.12 114 TYR A CA 1
ATOM 927 C C . TYR A 1 114 ? -17.709 8.539 0.863 1.00 82.12 114 TYR A C 1
ATOM 929 O O . TYR A 1 114 ? -18.070 8.434 -0.303 1.00 82.12 114 TYR A O 1
ATOM 937 N N . GLY A 1 115 ? -16.476 8.202 1.256 1.00 79.69 115 GLY A N 1
ATOM 938 C CA . GLY A 1 115 ? -15.438 7.720 0.338 1.00 79.69 115 GLY A CA 1
ATOM 939 C C . GLY A 1 115 ? -14.109 8.480 0.443 1.00 79.69 115 GLY A C 1
ATOM 940 O O . GLY A 1 115 ? -13.922 9.269 1.368 1.00 79.69 115 GLY A O 1
ATOM 941 N N . PRO A 1 116 ? -13.157 8.234 -0.476 1.00 80.88 116 PRO A N 1
ATOM 942 C CA . PRO A 1 116 ? -11.839 8.863 -0.444 1.00 80.88 116 PRO A CA 1
ATOM 943 C C . PRO A 1 116 ? -11.937 10.383 -0.598 1.00 80.88 116 PRO A C 1
ATOM 945 O O . PRO A 1 116 ? -12.727 10.907 -1.388 1.00 80.88 116 PRO A O 1
ATOM 948 N N . GLU A 1 117 ? -11.146 11.100 0.185 1.00 76.50 117 GLU A N 1
ATOM 949 C CA . GLU A 1 117 ? -11.108 12.555 0.153 1.00 76.50 117 GLU A CA 1
ATOM 950 C C . GLU A 1 117 ? -10.558 13.066 -1.191 1.00 76.50 117 GLU A C 1
ATOM 952 O O . GLU A 1 117 ? -9.624 12.463 -1.718 1.00 76.50 117 GLU A O 1
ATOM 957 N N . PRO A 1 118 ? -11.157 14.116 -1.795 1.00 74.75 118 PRO A N 1
ATOM 958 C CA . PRO A 1 118 ? -10.573 14.763 -2.964 1.00 74.75 118 PRO A CA 1
ATOM 959 C C . PRO A 1 118 ? -9.147 15.231 -2.666 1.00 74.75 118 PRO A C 1
ATOM 961 O O . PRO A 1 118 ? -8.890 15.807 -1.616 1.00 74.75 118 PRO A O 1
ATOM 964 N N . GLU A 1 119 ? -8.239 14.964 -3.596 1.00 68.25 119 GLU A N 1
ATOM 965 C CA . GLU A 1 119 ? -6.836 15.343 -3.487 1.00 68.25 119 GLU A CA 1
ATOM 966 C C . GLU A 1 119 ? -6.663 16.853 -3.666 1.00 68.25 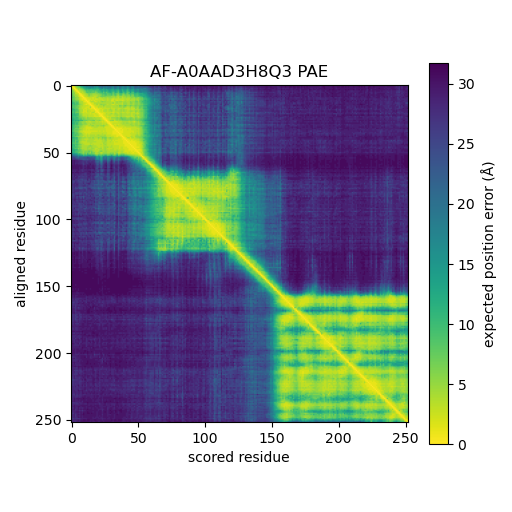119 GLU A C 1
ATOM 968 O O . GLU A 1 119 ? -7.326 17.466 -4.510 1.00 68.25 119 GLU A O 1
ATOM 973 N N . ASP A 1 120 ? -5.797 17.447 -2.846 1.00 73.12 120 ASP A N 1
ATOM 974 C CA . ASP A 1 120 ? -5.476 18.868 -2.919 1.00 73.12 120 ASP A CA 1
ATOM 975 C C . ASP A 1 120 ? -4.640 19.136 -4.185 1.00 73.12 120 ASP A C 1
ATOM 977 O O . ASP A 1 120 ? -3.547 18.570 -4.326 1.00 73.12 120 ASP A O 1
ATOM 981 N N . PRO A 1 121 ? -5.101 20.020 -5.092 1.00 71.62 121 PRO A N 1
ATOM 982 C CA . PRO A 1 121 ? -4.344 20.422 -6.271 1.00 71.62 121 PRO A CA 1
ATOM 983 C C . PRO A 1 121 ? -2.930 20.931 -5.966 1.00 71.62 121 PRO A C 1
ATOM 985 O O . PRO A 1 121 ? -2.076 20.844 -6.842 1.00 71.62 121 PRO A O 1
ATOM 988 N N . TYR A 1 122 ? -2.655 21.426 -4.751 1.00 69.69 122 TYR A N 1
ATOM 989 C CA . TYR A 1 122 ? -1.317 21.842 -4.323 1.00 69.69 122 TYR A CA 1
ATOM 990 C C . TYR A 1 122 ? -0.313 20.674 -4.236 1.00 69.69 122 TYR A C 1
ATOM 992 O O . TYR A 1 122 ? 0.874 20.850 -4.511 1.00 69.69 122 TYR A O 1
ATOM 1000 N N . TYR A 1 123 ? -0.768 19.460 -3.924 1.00 68.19 123 TYR A N 1
ATOM 1001 C CA . TYR A 1 123 ? 0.102 18.283 -3.796 1.00 68.19 123 TYR A CA 1
ATOM 1002 C C . TYR A 1 123 ? 0.102 17.379 -5.038 1.00 68.19 123 TYR A C 1
ATOM 1004 O O . TYR A 1 123 ? 0.938 16.492 -5.143 1.00 68.19 123 TYR A O 1
ATOM 1012 N N . ALA A 1 124 ? -0.761 17.648 -6.019 1.00 65.19 124 ALA A N 1
ATOM 1013 C CA . ALA A 1 124 ? -1.011 16.769 -7.163 1.00 65.19 124 ALA A CA 1
ATOM 1014 C C . ALA A 1 124 ? 0.086 16.740 -8.262 1.00 65.19 124 ALA A C 1
ATOM 1016 O O . ALA A 1 124 ? -0.224 16.428 -9.413 1.00 65.19 124 ALA A O 1
ATOM 1017 N N . SER A 1 125 ? 1.346 17.117 -7.988 1.00 59.72 125 SER A N 1
ATOM 1018 C CA . SER A 1 125 ? 2.384 17.137 -9.039 1.00 59.72 125 SER A CA 1
ATOM 1019 C C . SER A 1 125 ? 3.840 17.101 -8.545 1.00 59.72 125 SER A C 1
ATOM 1021 O O . SER A 1 125 ? 4.536 18.097 -8.694 1.00 59.72 125 SER A O 1
ATOM 1023 N N . ASP A 1 126 ? 4.304 15.973 -8.006 1.00 48.44 126 ASP A N 1
ATOM 1024 C CA . ASP A 1 126 ? 5.736 15.602 -7.998 1.00 48.44 126 ASP A CA 1
ATOM 1025 C C . ASP A 1 126 ? 5.859 14.088 -7.733 1.00 48.44 126 ASP A C 1
ATOM 1027 O O . ASP A 1 126 ? 6.209 13.624 -6.651 1.00 48.44 126 ASP A O 1
ATOM 1031 N N . ASP A 1 127 ? 5.456 13.303 -8.735 1.00 49.47 127 ASP A N 1
ATOM 1032 C CA . ASP A 1 127 ? 5.443 11.831 -8.720 1.00 49.47 127 ASP A CA 1
ATOM 1033 C C . ASP A 1 127 ? 6.726 11.220 -9.329 1.00 49.47 127 ASP A C 1
ATOM 1035 O O . ASP A 1 127 ? 6.753 10.035 -9.654 1.00 49.47 127 ASP A O 1
ATOM 1039 N N . SER A 1 128 ? 7.801 11.996 -9.538 1.00 45.94 128 SER A N 1
ATOM 1040 C CA . SER A 1 128 ? 8.999 11.463 -10.209 1.00 45.94 128 SER A CA 1
ATOM 1041 C C . SER A 1 128 ? 10.070 10.867 -9.292 1.00 45.94 128 SER A C 1
ATOM 1043 O O . SER A 1 128 ? 10.854 10.070 -9.795 1.00 45.94 128 SER A O 1
ATOM 1045 N N . ASP A 1 129 ? 10.117 11.154 -7.981 1.00 46.09 129 ASP A N 1
ATOM 1046 C CA . ASP A 1 129 ? 11.317 10.799 -7.188 1.00 46.09 129 ASP A CA 1
ATOM 1047 C C . ASP A 1 129 ? 11.100 10.355 -5.723 1.00 46.09 129 ASP A C 1
ATOM 1049 O O . ASP A 1 129 ? 12.031 10.425 -4.920 1.00 46.09 129 ASP A O 1
ATOM 1053 N N . LEU A 1 130 ? 9.924 9.833 -5.338 1.00 45.38 130 LEU A N 1
ATOM 1054 C CA . LEU A 1 130 ? 9.724 9.227 -4.003 1.00 45.38 130 LEU A CA 1
ATOM 1055 C C . LEU A 1 130 ? 8.836 7.964 -4.006 1.00 45.38 130 LEU A C 1
ATOM 1057 O O . LEU A 1 130 ? 7.925 7.824 -3.193 1.00 45.38 130 LEU A O 1
ATOM 1061 N N . GLU A 1 131 ? 9.169 6.958 -4.822 1.00 47.72 131 GLU A N 1
ATOM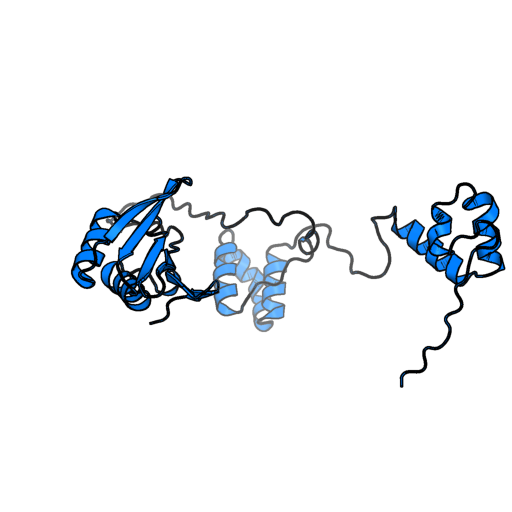 1062 C CA . GLU A 1 131 ? 8.922 5.565 -4.406 1.00 47.72 131 GLU A CA 1
ATOM 1063 C C . GLU A 1 131 ? 9.971 5.180 -3.346 1.00 47.72 131 GLU A C 1
ATOM 1065 O O . GLU A 1 131 ? 10.987 4.540 -3.621 1.00 47.72 131 GLU A O 1
ATOM 1070 N N . GLY A 1 132 ? 9.761 5.638 -2.112 1.00 40.47 132 GLY A N 1
ATOM 1071 C CA . GLY A 1 132 ? 10.687 5.419 -1.006 1.00 40.47 132 GLY A CA 1
ATOM 1072 C C . GLY A 1 132 ? 10.026 5.611 0.352 1.00 40.47 132 GLY A C 1
ATOM 1073 O O . GLY A 1 132 ? 10.092 6.693 0.918 1.00 40.47 132 GLY A O 1
ATOM 1074 N N . ASP A 1 133 ? 9.432 4.533 0.868 1.00 42.59 133 ASP A N 1
ATOM 1075 C CA . ASP A 1 133 ? 9.194 4.272 2.298 1.00 42.59 133 ASP A CA 1
ATOM 1076 C C . ASP A 1 133 ? 8.482 5.396 3.090 1.00 42.59 133 ASP A C 1
ATOM 1078 O O . ASP A 1 133 ? 9.089 6.135 3.863 1.00 42.59 133 ASP A O 1
ATOM 1082 N N . MET A 1 134 ? 7.153 5.495 2.956 1.00 42.41 134 MET A N 1
ATOM 1083 C CA . MET A 1 134 ? 6.322 6.183 3.954 1.00 42.41 134 MET A CA 1
ATOM 1084 C C . MET A 1 134 ? 4.992 5.451 4.179 1.00 42.41 134 MET A C 1
ATOM 1086 O O . MET A 1 134 ? 3.907 5.979 3.946 1.00 42.41 134 MET A O 1
ATOM 1090 N N . GLU A 1 135 ? 5.076 4.223 4.693 1.00 44.78 135 GLU A N 1
ATOM 1091 C CA . GLU A 1 135 ? 3.974 3.643 5.463 1.00 44.78 135 GLU A CA 1
ATOM 1092 C C . GLU A 1 135 ? 4.074 4.106 6.930 1.00 44.78 135 GLU A C 1
ATOM 1094 O O . GLU A 1 135 ? 4.979 3.757 7.681 1.00 44.78 135 GLU A O 1
ATOM 1099 N N . GLU A 1 136 ? 3.070 4.894 7.321 1.00 39.91 136 GLU A N 1
ATOM 1100 C CA . GLU A 1 136 ? 2.499 4.972 8.669 1.00 39.91 136 GLU A CA 1
ATOM 1101 C C . GLU A 1 136 ? 3.247 5.766 9.768 1.00 39.91 136 GLU A C 1
ATOM 1103 O O . GLU A 1 136 ? 3.806 5.239 10.732 1.00 39.91 136 GLU A O 1
ATOM 1108 N N . MET A 1 137 ? 3.071 7.095 9.754 1.00 35.72 137 MET A N 1
ATOM 1109 C CA . MET A 1 137 ? 3.195 7.913 10.973 1.00 35.72 137 MET A CA 1
ATOM 1110 C C . MET A 1 137 ? 1.968 7.696 11.876 1.00 35.72 137 MET A C 1
ATOM 1112 O O . MET A 1 137 ? 0.986 8.440 11.865 1.00 35.72 137 MET A O 1
ATOM 1116 N N . ASN A 1 138 ? 2.028 6.643 12.686 1.00 35.16 138 ASN A N 1
ATOM 1117 C CA . ASN A 1 138 ? 1.051 6.313 13.719 1.00 35.16 138 ASN A CA 1
ATOM 1118 C C . ASN A 1 138 ? 1.118 7.339 14.882 1.00 35.16 138 ASN A C 1
ATOM 1120 O O . ASN A 1 138 ? 1.722 7.085 15.928 1.00 35.16 138 ASN A O 1
ATOM 1124 N N . LEU A 1 139 ? 0.498 8.523 14.740 1.00 37.28 139 LEU A N 1
ATOM 1125 C CA . LEU A 1 139 ? 0.315 9.473 15.854 1.00 37.28 139 LEU A CA 1
ATOM 1126 C C . LEU A 1 139 ? -0.811 9.006 16.793 1.00 37.28 139 LEU A C 1
ATOM 1128 O O . LEU A 1 139 ? -1.935 9.510 16.820 1.00 37.28 139 LEU A O 1
ATOM 1132 N N . GLY A 1 140 ? -0.472 8.021 17.619 1.00 34.19 140 GLY A N 1
ATOM 1133 C CA . GLY A 1 140 ? -1.277 7.530 18.728 1.00 34.19 140 GLY A CA 1
ATOM 1134 C C . GLY A 1 140 ? -0.780 8.012 20.092 1.00 34.19 140 GLY A C 1
ATOM 1135 O O . GLY A 1 140 ? -0.579 7.183 20.981 1.00 34.19 140 GLY A O 1
ATOM 1136 N N . ASP A 1 141 ? -0.607 9.320 20.312 1.00 44.34 141 ASP A N 1
ATOM 1137 C CA . ASP A 1 141 ? -0.280 9.842 21.646 1.00 44.34 141 ASP A CA 1
ATOM 1138 C C . ASP A 1 141 ? -1.542 9.914 22.530 1.00 44.34 141 ASP A C 1
ATOM 1140 O O . ASP A 1 141 ? -2.301 10.887 22.551 1.00 44.34 141 ASP A O 1
ATOM 1144 N N . LYS A 1 142 ? -1.811 8.835 23.276 1.00 39.91 142 LYS A N 1
ATOM 1145 C CA . LYS A 1 142 ? -2.730 8.872 24.424 1.00 39.91 142 LYS A CA 1
ATOM 1146 C C . LYS A 1 142 ? -1.936 8.946 25.718 1.00 39.91 142 LYS A C 1
ATOM 1148 O O . LYS A 1 142 ? -1.574 7.936 26.324 1.00 39.91 142 LYS A O 1
ATOM 1153 N N . LYS A 1 143 ? -1.804 10.188 26.185 1.00 39.88 143 LYS A N 1
ATOM 1154 C CA . LYS A 1 143 ? -1.634 10.572 27.588 1.00 39.88 143 LYS A CA 1
ATOM 1155 C C . LYS A 1 143 ? -2.455 9.648 28.498 1.00 39.88 143 LYS A C 1
ATOM 1157 O O . LYS A 1 143 ? -3.684 9.585 28.435 1.00 39.88 143 LYS A O 1
ATOM 1162 N N . LYS A 1 144 ? -1.720 8.948 29.358 1.00 40.28 144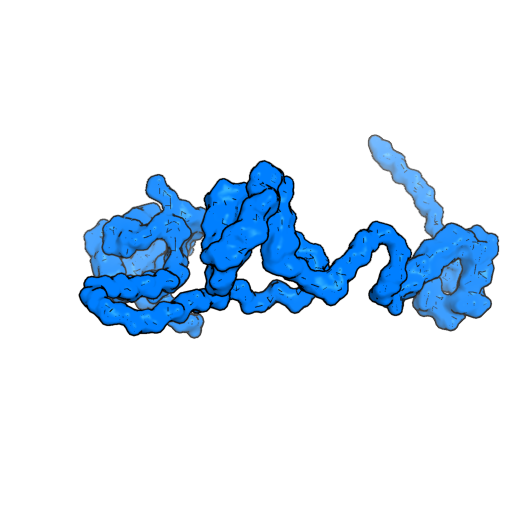 LYS A N 1
ATOM 1163 C CA . LYS A 1 144 ? -2.149 8.116 30.486 1.00 40.28 144 LYS A CA 1
ATOM 1164 C C . LYS A 1 144 ? -3.269 8.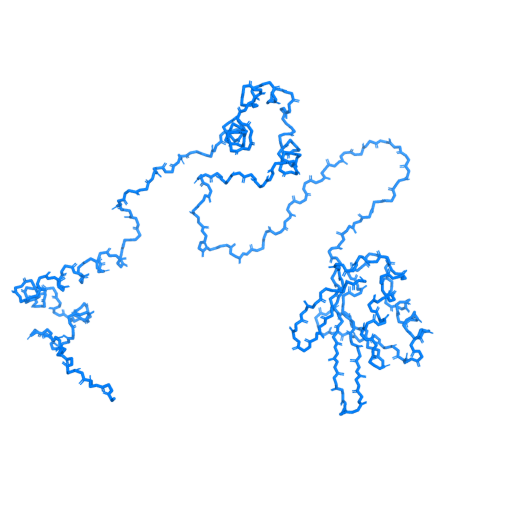814 31.276 1.00 40.28 144 LYS A C 1
ATOM 1166 O O . LYS A 1 144 ? -3.019 9.762 32.020 1.00 40.28 144 LYS A O 1
ATOM 1171 N N . ARG A 1 145 ? -4.506 8.324 31.161 1.00 39.81 145 ARG A N 1
ATOM 1172 C CA . ARG A 1 145 ? -5.553 8.548 32.166 1.00 39.81 145 ARG A CA 1
ATOM 1173 C C . ARG A 1 145 ? -5.905 7.211 32.813 1.00 39.81 145 ARG A C 1
ATOM 1175 O O . ARG A 1 145 ? -6.017 6.188 32.153 1.00 39.81 145 ARG A O 1
ATOM 1182 N N . ARG A 1 146 ? -5.921 7.275 34.142 1.00 38.38 146 ARG A N 1
ATOM 1183 C CA . ARG A 1 146 ? -5.970 6.209 35.146 1.00 38.38 146 ARG A CA 1
ATOM 1184 C C . ARG A 1 146 ? -7.140 5.238 34.934 1.00 38.38 146 ARG A C 1
ATOM 1186 O O . ARG A 1 146 ? -8.251 5.695 34.701 1.00 38.38 146 ARG A O 1
ATOM 1193 N N . GLY A 1 147 ? -6.893 3.949 35.186 1.00 35.12 147 GLY A N 1
ATOM 1194 C CA . GLY A 1 147 ? -7.920 3.000 35.634 1.00 35.12 147 GLY A CA 1
ATOM 1195 C C . GLY A 1 147 ? -8.109 1.758 34.758 1.00 35.12 147 GLY A C 1
ATOM 1196 O O . GLY A 1 147 ? -8.554 1.873 33.628 1.00 35.12 147 GLY A O 1
ATOM 1197 N N . ALA A 1 148 ? -7.849 0.595 35.366 1.00 36.91 148 ALA A N 1
ATOM 1198 C CA . ALA A 1 148 ? -8.216 -0.767 34.957 1.00 36.91 148 ALA A CA 1
ATOM 1199 C C . ALA A 1 148 ? -7.492 -1.387 33.739 1.00 36.91 148 ALA A C 1
ATOM 1201 O O . ALA A 1 148 ? -7.423 -0.840 32.645 1.00 36.91 148 ALA A O 1
ATOM 1202 N N . ALA A 1 149 ? -6.928 -2.573 33.976 1.00 40.44 149 ALA A N 1
ATOM 1203 C CA . ALA A 1 149 ? -6.135 -3.364 33.048 1.00 40.44 149 ALA A CA 1
ATOM 1204 C C . ALA A 1 149 ? -6.919 -3.766 31.784 1.00 40.44 149 ALA A C 1
ATOM 1206 O O . ALA A 1 149 ? -7.839 -4.575 31.852 1.00 40.44 149 ALA A O 1
ATOM 1207 N N . ALA A 1 150 ? -6.492 -3.261 30.627 1.00 35.88 150 ALA A N 1
ATOM 1208 C CA . ALA A 1 150 ? -6.859 -3.776 29.314 1.00 35.88 150 ALA A CA 1
ATOM 1209 C C . ALA A 1 150 ? -5.567 -3.991 28.515 1.00 35.88 150 ALA A C 1
ATOM 1211 O O . ALA A 1 150 ? -4.775 -3.063 28.332 1.00 35.88 150 ALA A O 1
ATOM 1212 N N . LYS A 1 151 ? -5.322 -5.244 28.116 1.00 38.97 151 LYS A N 1
ATOM 1213 C CA . LYS A 1 151 ? -4.181 -5.661 27.292 1.00 38.97 151 LYS A CA 1
ATOM 1214 C C . LYS A 1 151 ? -4.120 -4.803 26.024 1.00 38.97 151 LYS A C 1
ATOM 1216 O O . LYS A 1 151 ? -5.081 -4.754 25.265 1.00 38.97 151 LYS A O 1
ATOM 1221 N N . LYS A 1 152 ? -2.991 -4.128 25.814 1.00 34.44 152 LYS A N 1
ATOM 1222 C CA . LYS A 1 152 ? -2.686 -3.353 24.609 1.00 34.44 152 LYS A CA 1
ATOM 1223 C C . LYS A 1 152 ? -1.956 -4.287 23.642 1.00 34.44 152 LYS A C 1
ATOM 1225 O O . LYS A 1 152 ? -0.795 -4.609 23.876 1.00 34.44 152 LYS A O 1
ATOM 1230 N N . GLU A 1 153 ? -2.651 -4.778 22.624 1.00 40.62 153 GLU A N 1
ATOM 1231 C CA . GLU A 1 153 ? -2.056 -5.599 21.566 1.00 40.62 153 GLU A CA 1
ATOM 1232 C C . GLU A 1 153 ? -1.430 -4.673 20.518 1.00 40.62 153 GLU A C 1
ATOM 1234 O O . GLU A 1 153 ? -2.124 -3.885 19.878 1.00 40.62 153 GLU A O 1
ATOM 1239 N N . ASN A 1 154 ? -0.103 -4.732 20.385 1.00 39.78 154 ASN A N 1
ATOM 1240 C CA . ASN A 1 154 ? 0.596 -4.187 19.226 1.00 39.78 154 ASN A CA 1
ATOM 1241 C C . ASN A 1 154 ? 0.264 -5.099 18.041 1.00 39.78 154 ASN A C 1
ATOM 1243 O O . ASN A 1 154 ? 0.709 -6.247 18.015 1.00 39.78 154 ASN A O 1
ATOM 1247 N N . LYS A 1 155 ? -0.532 -4.612 17.088 1.00 44.47 155 LYS A N 1
ATOM 1248 C CA . LYS A 1 155 ? -0.671 -5.258 15.782 1.00 44.47 155 LYS A CA 1
ATOM 1249 C C . LYS A 1 155 ? 0.625 -5.007 15.014 1.00 44.47 155 LYS A C 1
ATOM 1251 O O . LYS A 1 155 ? 0.769 -3.972 14.388 1.00 44.47 155 LYS A O 1
ATOM 1256 N N . ALA A 1 156 ? 1.588 -5.912 15.157 1.00 50.66 156 ALA A N 1
ATOM 1257 C CA . ALA A 1 156 ? 2.657 -6.043 14.178 1.00 50.66 156 ALA A CA 1
ATOM 1258 C C . ALA A 1 156 ? 2.029 -6.628 12.911 1.00 50.66 156 ALA A C 1
ATOM 1260 O O . ALA A 1 156 ? 1.279 -7.606 13.023 1.00 50.66 156 ALA A O 1
ATOM 1261 N N . ASP A 1 157 ? 2.294 -6.030 11.751 1.00 56.09 157 ASP A N 1
ATOM 1262 C CA . ASP A 1 157 ? 1.802 -6.494 10.454 1.00 56.09 157 ASP A CA 1
ATOM 1263 C C . ASP A 1 157 ? 2.169 -7.954 10.245 1.00 56.09 157 ASP A C 1
ATOM 1265 O O . ASP A 1 157 ? 3.293 -8.335 9.920 1.00 56.09 157 ASP A O 1
ATOM 1269 N N . THR A 1 158 ? 1.206 -8.812 10.548 1.00 68.56 158 THR A N 1
ATOM 1270 C CA . THR A 1 158 ? 1.419 -10.243 10.603 1.00 68.56 158 THR A CA 1
ATOM 1271 C C . THR A 1 158 ? 1.354 -10.743 9.171 1.00 68.56 158 THR A C 1
ATOM 1273 O O . THR A 1 158 ? 0.289 -10.743 8.567 1.00 68.56 158 THR A O 1
ATOM 1276 N N . ARG A 1 159 ? 2.491 -11.149 8.608 1.00 80.69 159 ARG A N 1
ATOM 1277 C CA . ARG A 1 159 ? 2.557 -11.773 7.283 1.00 80.69 159 ARG A CA 1
ATOM 1278 C C . ARG A 1 159 ? 3.214 -13.136 7.407 1.00 80.69 159 ARG A C 1
ATOM 1280 O O . ARG A 1 159 ? 4.416 -13.231 7.651 1.00 80.69 159 ARG A O 1
ATOM 1287 N N . VAL A 1 160 ? 2.416 -14.185 7.243 1.00 85.75 160 VAL A N 1
ATOM 1288 C CA . VAL A 1 160 ? 2.865 -15.578 7.238 1.00 85.75 160 VAL A CA 1
ATOM 1289 C C . VAL A 1 160 ? 2.806 -16.089 5.806 1.00 85.75 160 VAL A C 1
ATOM 1291 O O . VAL A 1 160 ? 1.776 -15.979 5.153 1.00 85.75 160 VAL A O 1
ATOM 1294 N N . ILE A 1 161 ? 3.913 -16.633 5.313 1.00 86.81 161 ILE A N 1
ATOM 1295 C CA . ILE A 1 161 ? 4.039 -17.151 3.949 1.00 86.81 161 ILE A CA 1
ATOM 1296 C C . ILE A 1 161 ? 4.314 -18.648 4.033 1.00 86.81 161 ILE A C 1
ATOM 1298 O O . ILE A 1 161 ? 5.223 -19.083 4.745 1.00 86.81 161 ILE A O 1
ATOM 1302 N N . ILE A 1 162 ? 3.523 -19.432 3.311 1.00 88.81 162 ILE A N 1
ATOM 1303 C CA . ILE A 1 162 ? 3.623 -20.885 3.238 1.00 88.81 162 ILE A CA 1
ATOM 1304 C C . ILE A 1 162 ? 4.025 -21.246 1.808 1.00 88.81 162 ILE A C 1
ATOM 1306 O O . ILE A 1 162 ? 3.250 -21.048 0.880 1.00 88.81 162 ILE A O 1
ATOM 1310 N N . THR A 1 163 ? 5.224 -21.802 1.638 1.00 87.06 163 THR A N 1
ATOM 1311 C CA . THR A 1 163 ? 5.781 -22.176 0.329 1.00 87.06 163 THR A CA 1
ATOM 1312 C C . THR A 1 163 ? 5.980 -23.686 0.232 1.00 87.06 163 THR A C 1
ATOM 1314 O O . THR A 1 163 ? 6.470 -24.335 1.163 1.00 87.06 163 THR A O 1
ATOM 1317 N N . LYS A 1 164 ? 5.673 -24.264 -0.934 1.00 86.62 164 LYS A N 1
ATOM 1318 C CA . LYS A 1 164 ? 5.917 -25.680 -1.240 1.00 86.62 164 LYS A CA 1
ATOM 1319 C C . LYS A 1 164 ? 7.232 -25.886 -1.975 1.00 86.62 164 LYS A C 1
ATOM 1321 O O . LYS A 1 164 ? 7.398 -25.486 -3.119 1.00 86.62 164 LYS A O 1
ATOM 1326 N N . THR A 1 165 ? 8.155 -26.618 -1.357 1.00 84.56 165 THR A N 1
ATOM 1327 C CA . THR A 1 165 ? 9.411 -27.032 -1.996 1.00 84.56 165 THR A CA 1
ATOM 1328 C C . THR A 1 165 ? 9.375 -28.519 -2.348 1.00 84.56 165 THR A C 1
ATOM 1330 O O . THR A 1 165 ? 9.245 -29.387 -1.482 1.00 84.56 165 THR A O 1
ATOM 1333 N N . LYS A 1 166 ? 9.534 -28.854 -3.632 1.00 83.25 166 LYS A N 1
ATOM 1334 C CA . LYS A 1 166 ? 9.662 -30.246 -4.098 1.00 83.25 166 LYS A CA 1
ATOM 1335 C C . LYS A 1 166 ? 11.120 -30.694 -3.929 1.00 83.25 166 LYS A C 1
ATOM 1337 O O . LYS A 1 166 ? 11.989 -30.274 -4.681 1.00 83.25 166 LYS A O 1
ATOM 1342 N N . ARG A 1 167 ? 11.410 -31.553 -2.942 1.00 69.62 167 ARG A N 1
ATOM 1343 C CA . ARG A 1 167 ? 12.781 -32.051 -2.675 1.00 69.62 167 ARG A CA 1
ATOM 1344 C C . ARG A 1 167 ? 13.151 -33.260 -3.542 1.00 69.62 167 ARG A C 1
ATOM 1346 O O . ARG A 1 167 ? 14.315 -33.472 -3.855 1.00 69.62 167 ARG A O 1
ATOM 1353 N N . ASN A 1 168 ? 12.168 -34.081 -3.905 1.00 71.44 168 ASN A N 1
ATOM 1354 C CA . ASN A 1 168 ? 12.309 -35.197 -4.844 1.00 71.44 168 ASN A CA 1
ATOM 1355 C C . ASN A 1 168 ? 10.979 -35.363 -5.602 1.00 71.44 168 ASN A C 1
ATOM 1357 O O . ASN A 1 168 ? 9.947 -34.957 -5.074 1.00 71.44 168 ASN A O 1
ATOM 1361 N N . LYS A 1 169 ? 10.955 -36.001 -6.783 1.00 65.50 169 LYS A N 1
ATOM 1362 C CA . LYS A 1 169 ? 9.746 -36.115 -7.640 1.00 65.50 169 LYS A CA 1
ATOM 1363 C C . LYS A 1 169 ? 8.480 -36.609 -6.912 1.00 65.50 169 LYS A C 1
ATOM 1365 O O . LYS A 1 169 ? 7.384 -36.294 -7.351 1.00 65.50 169 LYS A O 1
ATOM 1370 N N . LYS A 1 170 ? 8.621 -37.366 -5.813 1.00 71.25 170 LYS A N 1
ATOM 1371 C CA . LYS A 1 170 ? 7.509 -37.870 -4.978 1.00 71.25 170 LYS A CA 1
ATOM 1372 C C . LYS A 1 170 ? 7.409 -37.244 -3.574 1.00 71.25 170 LYS A C 1
ATOM 1374 O O . LYS A 1 170 ? 6.537 -37.641 -2.815 1.00 71.25 170 LYS A O 1
ATOM 1379 N N . LYS A 1 171 ? 8.319 -36.343 -3.180 1.00 79.62 171 LYS A N 1
ATOM 1380 C CA . LYS A 1 171 ? 8.378 -35.771 -1.821 1.00 79.62 171 LYS A CA 1
ATOM 1381 C C . LYS A 1 171 ? 8.307 -34.248 -1.877 1.00 79.62 171 LYS A C 1
ATOM 1383 O O . LYS A 1 171 ? 9.252 -33.603 -2.339 1.00 79.62 171 LYS A O 1
ATOM 1388 N N . ALA A 1 172 ? 7.208 -33.708 -1.366 1.00 80.06 172 ALA A N 1
ATOM 1389 C CA . ALA A 1 172 ? 7.035 -32.288 -1.103 1.00 80.06 172 ALA A CA 1
ATOM 1390 C C . ALA A 1 172 ? 7.355 -31.975 0.364 1.00 80.06 172 ALA A C 1
ATOM 1392 O O . ALA A 1 172 ? 7.281 -32.845 1.236 1.00 80.06 172 ALA A O 1
ATOM 1393 N N . VAL A 1 173 ? 7.783 -30.742 0.593 1.00 86.88 173 VAL A N 1
ATOM 1394 C CA . VAL A 1 173 ? 8.098 -30.186 1.903 1.00 86.88 173 VAL A CA 1
ATOM 1395 C C . VAL A 1 173 ? 7.450 -28.810 1.971 1.00 86.88 173 VAL A C 1
ATOM 1397 O O . VAL A 1 173 ? 7.602 -28.018 1.038 1.00 86.88 173 VAL A O 1
ATOM 1400 N N . THR A 1 174 ? 6.739 -28.534 3.057 1.00 87.25 174 THR A N 1
ATOM 1401 C CA . THR A 1 174 ? 6.096 -27.240 3.297 1.00 87.25 174 THR A CA 1
ATOM 1402 C C . THR A 1 174 ? 7.001 -26.391 4.185 1.00 87.25 174 THR A C 1
ATOM 1404 O O . THR A 1 174 ? 7.347 -26.803 5.294 1.00 87.25 174 THR A O 1
ATOM 1407 N N . ASN A 1 175 ? 7.388 -25.213 3.701 1.00 87.12 175 ASN A N 1
ATOM 1408 C CA . ASN A 1 175 ? 8.168 -24.236 4.451 1.00 87.12 175 ASN A CA 1
ATOM 1409 C C . ASN A 1 175 ? 7.249 -23.097 4.887 1.00 87.12 175 ASN A C 1
ATOM 1411 O O . ASN A 1 175 ? 6.538 -22.527 4.065 1.00 87.12 175 ASN A O 1
ATOM 1415 N N . VAL A 1 176 ? 7.284 -22.757 6.170 1.00 87.12 176 VAL A N 1
ATOM 1416 C CA . VAL A 1 176 ? 6.506 -21.659 6.746 1.00 87.12 176 VAL A CA 1
ATOM 1417 C C . VAL A 1 176 ? 7.464 -20.567 7.205 1.00 87.12 176 VAL A C 1
ATOM 1419 O O . VAL A 1 176 ? 8.343 -20.815 8.034 1.00 87.12 176 VAL A O 1
ATOM 1422 N N . VAL A 1 177 ? 7.280 -19.356 6.688 1.00 86.19 177 VAL A N 1
ATOM 1423 C CA . VAL A 1 177 ? 8.075 -18.159 6.994 1.00 86.19 177 VAL A CA 1
ATOM 1424 C C . VAL A 1 177 ? 7.161 -17.101 7.617 1.00 86.19 177 VAL A C 1
ATOM 1426 O O . VAL A 1 177 ? 6.001 -16.981 7.239 1.00 86.19 177 VAL A O 1
ATOM 1429 N N . GLY A 1 178 ? 7.666 -16.325 8.582 1.00 82.69 178 GLY A N 1
ATOM 1430 C CA . GLY A 1 178 ? 6.922 -15.190 9.160 1.00 82.69 178 GLY A CA 1
ATOM 1431 C C . GLY A 1 178 ? 6.156 -15.486 10.454 1.00 82.69 178 GLY A C 1
ATOM 1432 O O . GLY A 1 178 ? 5.498 -14.604 10.995 1.00 82.69 178 GLY A O 1
ATOM 1433 N N . MET A 1 179 ? 6.308 -16.686 11.029 1.00 76.88 179 MET A N 1
ATOM 1434 C CA . MET A 1 179 ? 5.733 -17.023 12.346 1.00 76.88 179 MET A CA 1
ATOM 1435 C C . MET A 1 179 ? 6.337 -16.223 13.518 1.00 76.88 179 MET A C 1
ATOM 1437 O O . MET A 1 179 ? 5.810 -16.276 14.624 1.00 76.88 179 MET A O 1
ATOM 1441 N N . GLU A 1 180 ? 7.443 -15.507 13.300 1.00 74.81 180 GLU A N 1
ATOM 1442 C CA . GLU A 1 180 ? 8.073 -14.613 14.285 1.00 74.81 180 GLU A CA 1
ATOM 1443 C C . GLU A 1 180 ? 7.386 -13.244 14.372 1.00 74.81 180 GLU A C 1
ATOM 1445 O O . GLU A 1 180 ? 7.420 -12.608 15.422 1.00 74.81 180 GLU A O 1
ATOM 1450 N N . THR A 1 181 ? 6.721 -12.815 13.297 1.00 75.81 181 THR A N 1
ATOM 1451 C CA . THR A 1 181 ? 6.010 -11.532 13.231 1.00 75.81 181 THR A CA 1
ATOM 1452 C C . THR A 1 181 ? 4.691 -11.564 14.008 1.00 75.81 181 THR A C 1
ATOM 1454 O O . THR A 1 181 ? 4.145 -10.519 14.351 1.00 75.81 181 THR A O 1
ATOM 1457 N N . VAL A 1 182 ? 4.186 -12.761 14.333 1.00 70.00 182 VAL A N 1
ATOM 1458 C CA . VAL A 1 182 ? 2.958 -12.918 15.116 1.00 70.00 182 VAL A CA 1
ATOM 1459 C C . VAL A 1 182 ? 3.245 -12.633 16.603 1.00 70.00 182 VAL A C 1
ATOM 1461 O O . VAL A 1 182 ? 4.072 -13.321 17.217 1.00 70.00 182 VAL A O 1
ATOM 1464 N N . PRO A 1 183 ? 2.566 -11.660 17.237 1.00 66.50 183 PRO A N 1
ATOM 1465 C CA . PRO A 1 183 ? 2.848 -11.291 18.618 1.00 66.50 183 PRO A CA 1
ATOM 1466 C C . PRO A 1 183 ? 2.518 -12.429 19.598 1.00 66.50 183 PRO A C 1
ATOM 1468 O O . PRO A 1 183 ? 1.418 -12.972 19.618 1.00 66.50 183 PRO A O 1
ATOM 1471 N N . GLY A 1 184 ? 3.476 -12.762 20.470 1.00 67.81 184 GLY A N 1
ATOM 1472 C CA . GLY A 1 184 ? 3.267 -13.670 21.607 1.00 67.81 184 GLY A CA 1
ATOM 1473 C C . GLY A 1 184 ? 3.445 -15.166 21.324 1.00 67.81 184 GLY A C 1
ATOM 1474 O O . GLY A 1 184 ? 3.267 -15.970 22.242 1.00 67.81 184 GLY A O 1
ATOM 1475 N N . ILE A 1 185 ? 3.842 -15.556 20.110 1.00 73.94 185 ILE A N 1
ATOM 1476 C CA . ILE A 1 185 ? 3.999 -16.965 19.725 1.00 73.94 185 ILE A CA 1
ATOM 1477 C C . ILE A 1 185 ? 5.477 -17.357 19.687 1.00 73.94 185 ILE A C 1
ATOM 1479 O O . ILE A 1 185 ? 6.317 -16.686 19.096 1.00 73.94 185 ILE A O 1
ATOM 1483 N N . LYS A 1 186 ? 5.815 -18.487 20.318 1.00 77.19 186 LYS A N 1
ATOM 1484 C CA . LYS A 1 186 ? 7.169 -19.054 20.284 1.00 77.19 186 LYS A CA 1
ATOM 1485 C C . LYS A 1 186 ? 7.270 -20.121 19.199 1.00 77.19 186 LYS A C 1
ATOM 1487 O O . LYS A 1 186 ? 6.463 -21.044 19.136 1.00 77.19 186 LYS A O 1
ATOM 1492 N N . LEU A 1 187 ? 8.366 -20.091 18.446 1.00 77.19 187 LEU A N 1
ATOM 1493 C CA . LEU A 1 187 ? 8.693 -21.040 17.366 1.00 77.19 187 LEU A CA 1
ATOM 1494 C C . LEU A 1 187 ? 8.679 -22.511 17.821 1.00 77.19 187 LEU A C 1
ATOM 1496 O O . LEU A 1 187 ? 8.356 -23.417 17.055 1.00 77.19 187 LEU A O 1
ATOM 1500 N N . LYS A 1 188 ? 9.003 -22.756 19.097 1.00 77.12 188 LYS A N 1
ATOM 1501 C CA . LYS A 1 188 ? 8.984 -24.095 19.701 1.00 77.12 188 LYS A CA 1
ATOM 1502 C C . LYS A 1 188 ? 7.566 -24.643 19.878 1.00 77.12 188 LYS A C 1
ATOM 1504 O O . LYS A 1 188 ? 7.374 -25.850 19.747 1.00 77.12 188 LYS A O 1
ATOM 1509 N N . ASP A 1 189 ? 6.594 -23.782 20.160 1.00 82.50 189 ASP A N 1
ATOM 1510 C CA . ASP A 1 189 ? 5.202 -24.188 20.358 1.00 82.50 189 ASP A CA 1
ATOM 1511 C C . ASP A 1 189 ? 4.510 -24.418 19.011 1.00 82.50 189 ASP A C 1
ATOM 1513 O O . ASP A 1 189 ? 3.779 -25.397 18.863 1.00 82.50 189 ASP A O 1
ATOM 1517 N N . VAL A 1 190 ? 4.849 -23.610 17.999 1.00 82.75 190 VAL A N 1
ATOM 1518 C CA . VAL A 1 190 ? 4.434 -23.822 16.601 1.00 82.75 190 VAL A CA 1
ATOM 1519 C C . VAL A 1 190 ? 4.962 -25.155 16.074 1.00 82.75 190 VAL A C 1
ATOM 1521 O O . VAL A 1 190 ? 4.180 -25.975 15.601 1.00 82.75 190 VAL A O 1
ATOM 1524 N N . SER A 1 191 ? 6.260 -25.436 16.240 1.00 82.25 191 SER A N 1
ATOM 1525 C CA . SER A 1 191 ? 6.848 -26.717 15.822 1.00 82.25 191 SER A CA 1
ATOM 1526 C C . SER A 1 191 ? 6.173 -27.914 16.519 1.00 82.25 191 SER A C 1
ATOM 1528 O O . SER A 1 191 ? 5.755 -28.869 15.867 1.00 82.25 191 SER A O 1
ATOM 1530 N N . LYS A 1 192 ? 5.927 -27.853 17.837 1.00 83.25 192 LYS A N 1
ATOM 1531 C CA . LYS A 1 192 ? 5.194 -28.924 18.545 1.00 83.25 192 LYS A CA 1
ATOM 1532 C C . LYS A 1 192 ? 3.745 -29.078 18.072 1.00 83.25 192 LYS A C 1
ATOM 1534 O O . LYS A 1 192 ? 3.248 -30.201 17.996 1.00 83.25 192 LYS A O 1
ATOM 1539 N N . ALA A 1 193 ? 3.056 -27.975 17.778 1.00 82.94 193 ALA A N 1
ATOM 1540 C CA . ALA A 1 193 ? 1.678 -27.997 17.297 1.00 82.94 193 ALA A CA 1
ATOM 1541 C C . ALA A 1 193 ? 1.566 -28.631 15.903 1.00 82.94 193 ALA A C 1
ATOM 1543 O O . ALA A 1 193 ? 0.651 -29.430 15.693 1.00 82.94 193 ALA A O 1
ATOM 1544 N N . LEU A 1 194 ? 2.514 -28.323 15.012 1.00 84.00 194 LEU A N 1
ATOM 1545 C CA . LEU A 1 194 ? 2.623 -28.904 13.674 1.00 84.00 194 LEU A CA 1
ATOM 1546 C C . LEU A 1 194 ? 2.971 -30.397 13.750 1.00 84.00 194 LEU A C 1
ATOM 1548 O O . LEU A 1 194 ? 2.249 -31.225 13.198 1.00 84.00 194 LEU A O 1
ATOM 1552 N N . SER A 1 195 ? 3.984 -30.765 14.541 1.00 80.75 195 SER A N 1
ATOM 1553 C CA . SER A 1 195 ? 4.369 -32.171 14.749 1.00 80.75 195 SER A CA 1
ATOM 1554 C C . SER A 1 195 ? 3.225 -33.033 15.308 1.00 80.75 195 SER A C 1
ATOM 1556 O O . SER A 1 195 ? 3.083 -34.194 14.933 1.00 80.75 195 SER A O 1
ATOM 1558 N N . LYS A 1 196 ? 2.373 -32.483 16.190 1.00 85.31 196 LYS A N 1
ATOM 1559 C CA . LYS A 1 196 ? 1.247 -33.221 16.792 1.00 85.31 196 LYS A CA 1
ATOM 1560 C C . LYS A 1 196 ? 0.082 -33.458 15.821 1.00 85.31 196 LYS A C 1
ATOM 1562 O O . LYS A 1 196 ? -0.628 -34.444 15.990 1.00 85.31 196 LYS A O 1
ATOM 1567 N N . ARG A 1 197 ? -0.151 -32.559 14.857 1.00 82.06 197 ARG A N 1
ATOM 1568 C CA . ARG A 1 197 ? -1.271 -32.670 13.902 1.00 82.06 197 ARG A CA 1
ATOM 1569 C C . ARG A 1 197 ? -0.892 -33.480 12.667 1.00 82.06 197 ARG A C 1
ATOM 1571 O O . ARG A 1 197 ? -1.705 -34.269 12.206 1.00 82.06 197 ARG A O 1
ATOM 1578 N N . PHE A 1 198 ? 0.332 -33.303 12.175 1.00 78.81 198 PHE A N 1
ATOM 1579 C CA . PHE A 1 198 ? 0.741 -33.831 10.874 1.00 78.81 198 PHE A CA 1
ATOM 1580 C C . PHE A 1 198 ? 1.522 -35.139 10.945 1.00 78.81 198 PHE A C 1
ATOM 1582 O O . PHE A 1 198 ? 1.839 -35.701 9.904 1.00 78.81 198 PHE A O 1
ATOM 1589 N N . ALA A 1 199 ? 1.868 -35.622 12.148 1.00 68.75 199 ALA A N 1
ATOM 1590 C CA . ALA A 1 199 ? 2.735 -36.791 12.356 1.00 68.75 199 ALA A CA 1
ATOM 1591 C C . ALA A 1 199 ? 4.073 -36.733 11.576 1.00 68.75 199 ALA A C 1
ATOM 1593 O O . ALA A 1 199 ? 4.811 -37.715 11.511 1.00 68.75 199 ALA A O 1
ATOM 1594 N N . GLY A 1 200 ? 4.399 -35.573 11.004 1.00 66.62 200 GLY A N 1
ATOM 1595 C CA . GLY A 1 200 ? 5.625 -35.267 10.294 1.00 66.62 200 GLY A CA 1
ATOM 1596 C C . GLY A 1 200 ? 6.556 -34.497 11.212 1.00 66.62 200 GLY A C 1
ATOM 1597 O O . GLY A 1 200 ? 6.118 -33.671 12.015 1.00 66.62 200 GLY A O 1
ATOM 1598 N N . SER A 1 201 ? 7.856 -34.765 11.111 1.00 72.69 201 SER A N 1
ATOM 1599 C CA . SER A 1 201 ? 8.819 -33.986 11.883 1.00 72.69 201 SER A CA 1
ATOM 1600 C C . SER A 1 201 ? 8.857 -32.547 11.357 1.00 72.69 201 SER A C 1
ATOM 1602 O O . SER A 1 201 ? 8.963 -32.321 10.148 1.00 72.69 201 SER A O 1
ATOM 1604 N N . SER A 1 202 ? 8.744 -31.573 12.264 1.00 81.12 202 SER A N 1
ATOM 1605 C CA . SER A 1 202 ? 8.916 -30.151 11.962 1.00 81.12 202 SER A CA 1
ATOM 1606 C C . SER A 1 202 ? 10.242 -29.646 12.522 1.00 81.12 202 SER A C 1
ATOM 1608 O O . SER A 1 202 ? 10.527 -29.794 13.711 1.00 81.12 202 SER A O 1
ATOM 1610 N N . SER A 1 203 ? 11.069 -29.049 11.670 1.00 81.50 203 SER A N 1
ATOM 1611 C CA . SER A 1 203 ? 12.392 -28.533 12.039 1.00 81.50 203 SER A CA 1
ATOM 1612 C C . SER A 1 203 ? 12.447 -27.025 11.843 1.00 81.50 203 SER A C 1
ATOM 1614 O O . SER A 1 203 ? 11.927 -26.515 10.857 1.00 81.50 203 SER A O 1
ATOM 1616 N N . VAL A 1 204 ? 13.079 -26.316 12.777 1.00 85.81 204 VAL A N 1
ATOM 1617 C CA . VAL A 1 204 ? 13.334 -24.874 12.656 1.00 85.81 204 VAL A CA 1
ATOM 1618 C C . VAL A 1 204 ? 14.687 -24.698 11.978 1.00 85.81 204 VAL A C 1
ATOM 1620 O O . VAL A 1 204 ? 15.655 -25.339 12.389 1.00 85.81 204 VAL A O 1
ATOM 1623 N N . LYS A 1 205 ? 14.752 -23.863 10.945 1.00 83.12 205 LYS A N 1
ATOM 1624 C CA . LYS A 1 205 ? 15.991 -23.500 10.260 1.00 83.12 205 LYS A CA 1
ATOM 1625 C C . LYS A 1 205 ? 16.133 -21.982 10.251 1.00 83.12 205 LYS A C 1
ATOM 1627 O O . LYS A 1 205 ? 15.157 -21.253 10.089 1.00 83.12 205 LYS A O 1
ATOM 1632 N N . ASP A 1 206 ? 17.353 -21.517 10.464 1.00 79.56 206 ASP A N 1
ATOM 1633 C CA . ASP A 1 206 ? 17.685 -20.098 10.464 1.00 79.56 206 ASP A CA 1
ATOM 1634 C C . ASP A 1 206 ? 18.195 -19.709 9.066 1.00 79.56 206 ASP A C 1
ATOM 1636 O O . ASP A 1 206 ? 19.114 -20.343 8.538 1.00 79.56 206 ASP A O 1
ATOM 1640 N N . LEU A 1 207 ? 17.584 -18.698 8.435 1.00 77.94 207 LEU A N 1
ATOM 1641 C CA . LEU A 1 207 ? 18.105 -18.125 7.192 1.00 77.94 207 LEU A CA 1
ATOM 1642 C C . LEU A 1 207 ? 19.235 -17.130 7.495 1.00 77.94 207 LEU A C 1
ATOM 1644 O O . LEU A 1 207 ? 19.236 -16.498 8.553 1.00 77.94 207 LEU A O 1
ATOM 1648 N N . PRO A 1 208 ? 20.142 -16.890 6.529 1.00 73.31 208 PRO A N 1
ATOM 1649 C CA . PRO A 1 208 ? 21.202 -15.886 6.658 1.00 73.31 208 PRO A CA 1
ATOM 1650 C C . PRO A 1 208 ? 20.689 -14.456 6.916 1.00 73.31 208 PRO A C 1
ATOM 1652 O O . PRO A 1 208 ? 21.427 -13.640 7.455 1.00 73.31 208 PRO A O 1
ATOM 1655 N N . ASN A 1 209 ? 19.419 -14.162 6.613 1.00 72.50 209 ASN A N 1
ATOM 1656 C CA . ASN A 1 209 ? 18.795 -12.849 6.830 1.00 72.50 209 ASN A CA 1
ATOM 1657 C C . ASN A 1 209 ? 18.219 -12.664 8.250 1.00 72.50 209 ASN A C 1
ATOM 1659 O O . ASN A 1 209 ? 17.418 -11.759 8.470 1.00 72.50 209 ASN A O 1
ATOM 1663 N N . GLY A 1 210 ? 18.526 -13.559 9.196 1.00 70.50 210 GLY A N 1
ATOM 1664 C CA . GLY A 1 210 ? 17.994 -13.513 10.566 1.00 70.50 210 GLY A CA 1
ATOM 1665 C C . GLY A 1 210 ? 16.514 -13.901 10.697 1.00 70.50 210 GLY A C 1
ATOM 1666 O O . GLY A 1 210 ? 15.999 -13.960 11.810 1.00 70.50 210 GLY A O 1
ATOM 1667 N N . LYS A 1 211 ? 15.836 -14.205 9.581 1.00 76.75 211 LYS A N 1
ATOM 1668 C CA . LYS A 1 211 ? 14.467 -14.739 9.548 1.00 76.75 211 LYS A CA 1
ATOM 1669 C C . LYS A 1 211 ? 14.489 -16.246 9.801 1.00 76.75 211 LYS A C 1
ATOM 1671 O O . LYS A 1 211 ? 15.348 -16.956 9.279 1.00 76.75 211 LYS A O 1
ATOM 1676 N N . LYS A 1 212 ? 13.520 -16.743 10.566 1.00 82.50 212 LYS A N 1
ATOM 1677 C CA . LYS A 1 212 ? 13.402 -18.171 10.892 1.00 82.50 212 LYS A CA 1
ATOM 1678 C C . LYS A 1 212 ? 12.307 -18.828 10.065 1.00 82.50 212 LYS A C 1
ATOM 1680 O O . LYS A 1 212 ? 11.202 -18.295 9.958 1.00 82.50 212 LYS A O 1
ATOM 1685 N N . GLU A 1 213 ? 12.614 -19.994 9.510 1.00 85.44 213 GLU A N 1
ATOM 1686 C CA . GLU A 1 213 ? 11.685 -20.821 8.740 1.00 85.44 213 GLU A CA 1
ATOM 1687 C C . GLU A 1 213 ? 11.397 -22.136 9.476 1.00 85.44 213 GLU A C 1
ATOM 1689 O O . GLU A 1 213 ? 12.268 -22.715 10.132 1.00 85.44 213 GLU A O 1
ATOM 1694 N N . ILE A 1 214 ? 10.159 -22.619 9.383 1.00 86.88 214 ILE A N 1
ATOM 1695 C CA . ILE A 1 214 ? 9.771 -23.938 9.887 1.00 86.88 214 ILE A CA 1
ATOM 1696 C C . ILE A 1 214 ? 9.534 -24.847 8.692 1.00 86.88 214 ILE A C 1
ATOM 1698 O O . ILE A 1 214 ? 8.703 -24.563 7.836 1.00 86.88 214 ILE A O 1
ATOM 1702 N N . ILE A 1 215 ? 10.251 -25.960 8.662 1.00 86.69 215 ILE A N 1
ATOM 1703 C CA . ILE A 1 215 ? 10.171 -26.970 7.616 1.00 86.69 215 ILE A CA 1
ATOM 1704 C C . ILE A 1 215 ? 9.319 -28.120 8.140 1.00 86.69 215 ILE A C 1
ATOM 1706 O O . ILE A 1 215 ? 9.692 -28.751 9.131 1.00 86.69 215 ILE A O 1
ATOM 1710 N N . VAL A 1 216 ? 8.203 -28.413 7.475 1.00 86.75 216 VAL A N 1
ATOM 1711 C CA . VAL A 1 216 ? 7.308 -29.535 7.785 1.00 86.75 216 VAL A CA 1
ATOM 1712 C C . VAL A 1 216 ? 7.448 -30.608 6.707 1.00 86.75 216 VAL A C 1
ATOM 1714 O O . VAL A 1 216 ? 7.360 -30.338 5.509 1.00 86.75 216 VAL A O 1
ATOM 1717 N N . GLN A 1 217 ? 7.691 -31.850 7.131 1.00 84.00 217 GLN A N 1
ATOM 1718 C CA . GLN A 1 217 ? 7.746 -32.997 6.226 1.00 84.00 217 GLN A CA 1
ATOM 1719 C C . GLN A 1 217 ? 6.343 -33.377 5.742 1.00 84.00 217 GLN A C 1
ATOM 1721 O O . GLN A 1 217 ? 5.535 -33.837 6.542 1.00 84.00 217 GLN A O 1
ATOM 1726 N N . GLY A 1 218 ? 6.088 -33.246 4.439 1.00 84.19 218 GLY A N 1
ATOM 1727 C CA . GLY A 1 218 ? 4.808 -33.591 3.822 1.00 84.19 218 GLY A CA 1
ATOM 1728 C C . GLY A 1 218 ? 4.274 -32.473 2.933 1.00 84.19 218 GLY A C 1
ATOM 1729 O O . GLY A 1 218 ? 4.891 -31.417 2.805 1.00 84.19 218 GLY A O 1
ATOM 1730 N N . ASP A 1 219 ? 3.134 -32.741 2.303 1.00 82.12 219 ASP A N 1
ATOM 1731 C CA . ASP A 1 219 ? 2.361 -31.770 1.530 1.00 82.12 219 ASP A CA 1
ATOM 1732 C C . ASP A 1 219 ? 1.127 -31.401 2.354 1.00 82.12 219 ASP A C 1
ATOM 1734 O O . ASP A 1 219 ? 0.113 -32.088 2.289 1.00 82.12 219 ASP A O 1
ATOM 1738 N N . HIS A 1 220 ? 1.260 -30.386 3.206 1.00 81.94 220 HIS A N 1
ATOM 1739 C CA . HIS A 1 220 ? 0.207 -29.968 4.140 1.00 81.94 220 HIS A CA 1
ATOM 1740 C C . HIS A 1 220 ? -0.038 -28.462 4.044 1.00 81.94 220 HIS A C 1
ATOM 1742 O O . HIS A 1 220 ? -0.103 -27.779 5.058 1.00 81.94 220 HIS A O 1
ATOM 1748 N N . MET A 1 221 ? -0.095 -27.910 2.830 1.00 79.62 221 MET A N 1
ATOM 1749 C CA . MET A 1 221 ? -0.245 -26.461 2.646 1.00 79.62 221 MET A CA 1
ATOM 1750 C C . MET A 1 221 ? -1.541 -25.933 3.275 1.00 79.62 221 MET A C 1
ATOM 1752 O O . MET A 1 221 ? -1.484 -25.059 4.140 1.00 79.62 221 MET A O 1
ATOM 1756 N N . ASP A 1 222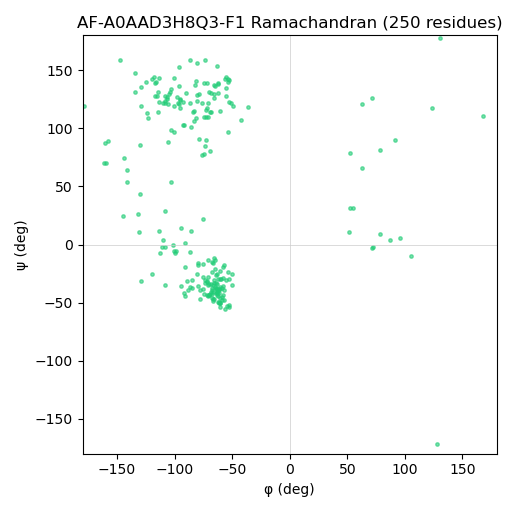 ? -2.676 -26.524 2.903 1.00 84.06 222 ASP A N 1
ATOM 1757 C CA . ASP A 1 222 ? -4.002 -26.078 3.344 1.00 84.06 222 ASP A CA 1
ATOM 1758 C C . ASP A 1 222 ? -4.220 -26.350 4.835 1.00 84.06 222 ASP A C 1
ATOM 1760 O O . ASP A 1 222 ? -4.670 -25.487 5.586 1.00 84.06 222 ASP A O 1
ATOM 1764 N N . ASP A 1 223 ? -3.810 -27.531 5.305 1.00 84.50 223 ASP A N 1
ATOM 1765 C CA . ASP A 1 223 ? -3.987 -27.900 6.706 1.00 84.50 223 ASP A CA 1
ATOM 1766 C C . ASP A 1 223 ? -3.133 -27.043 7.656 1.00 84.50 223 ASP A C 1
ATOM 1768 O O . ASP A 1 223 ? -3.527 -26.781 8.797 1.00 84.50 223 ASP A O 1
ATOM 1772 N N . VAL A 1 224 ? -1.927 -26.646 7.229 1.00 84.75 224 VAL A N 1
ATOM 1773 C CA . VAL A 1 224 ? -1.052 -25.773 8.021 1.00 84.75 224 VAL A CA 1
ATOM 1774 C C . VAL A 1 224 ? -1.654 -24.377 8.114 1.00 84.75 224 VAL A C 1
ATOM 1776 O O . VAL A 1 224 ? -1.634 -23.801 9.202 1.00 84.75 224 VAL A O 1
ATOM 1779 N N . ALA A 1 225 ? -2.222 -23.862 7.023 1.00 84.56 225 ALA A N 1
ATOM 1780 C CA . ALA A 1 225 ? -2.927 -22.587 7.027 1.00 84.56 225 ALA A CA 1
ATOM 1781 C C . ALA A 1 225 ? -4.141 -22.621 7.974 1.00 84.56 225 ALA A C 1
ATOM 1783 O O . ALA A 1 225 ? -4.211 -21.800 8.890 1.00 84.56 225 ALA A O 1
ATOM 1784 N N . ALA A 1 226 ? -4.996 -23.644 7.863 1.00 84.69 226 ALA A N 1
ATOM 1785 C CA . ALA A 1 226 ? -6.143 -23.844 8.751 1.00 84.69 226 ALA A CA 1
ATOM 1786 C C . ALA A 1 226 ? -5.726 -23.955 10.229 1.00 84.69 226 ALA A C 1
ATOM 1788 O O . ALA A 1 226 ? -6.296 -23.310 11.106 1.00 84.69 226 ALA A O 1
ATOM 1789 N N . LEU A 1 227 ? -4.661 -24.710 10.531 1.00 83.00 227 LEU A N 1
ATOM 1790 C CA . LEU A 1 227 ? -4.154 -24.830 11.900 1.00 83.00 227 LEU A CA 1
ATOM 1791 C C . LEU A 1 227 ? -3.637 -23.493 12.448 1.00 83.00 227 LEU A C 1
ATOM 1793 O O . LEU A 1 227 ? -3.715 -23.262 13.658 1.00 83.00 227 LEU A O 1
ATOM 1797 N N . ILE A 1 228 ? -3.072 -22.637 11.596 1.00 84.19 228 ILE A N 1
ATOM 1798 C CA . ILE A 1 228 ? -2.582 -21.327 12.020 1.00 84.19 228 ILE A CA 1
ATOM 1799 C C . ILE A 1 228 ? -3.748 -20.403 12.368 1.00 84.19 228 ILE A C 1
ATOM 1801 O O . ILE A 1 228 ? -3.709 -19.764 13.422 1.00 84.19 228 ILE A O 1
ATOM 1805 N N . VAL A 1 229 ? -4.802 -20.398 11.554 1.00 83.50 229 VAL A N 1
ATOM 1806 C CA . VAL A 1 229 ? -6.030 -19.649 11.845 1.00 83.50 229 VAL A CA 1
ATOM 1807 C C . VAL A 1 229 ? -6.675 -20.163 13.139 1.00 83.50 229 VAL A C 1
ATOM 1809 O O . VAL A 1 229 ? -6.878 -19.387 14.073 1.00 83.50 229 VAL A O 1
ATOM 1812 N N . ASP A 1 230 ? -6.860 -21.480 13.267 1.00 83.12 230 ASP A N 1
ATOM 1813 C CA . ASP A 1 230 ? -7.533 -22.111 14.410 1.00 83.12 230 ASP A CA 1
ATOM 1814 C C . ASP A 1 230 ? -6.780 -21.968 15.739 1.00 83.12 230 ASP A C 1
ATOM 1816 O O . ASP A 1 230 ? -7.369 -21.686 16.784 1.00 83.12 230 ASP A O 1
ATOM 1820 N N . LYS A 1 231 ? -5.467 -22.238 15.752 1.00 80.69 231 LYS A N 1
ATOM 1821 C CA . LYS A 1 231 ? -4.693 -22.272 17.007 1.00 80.69 231 LYS A CA 1
ATOM 1822 C C . LYS A 1 231 ? -4.116 -20.932 17.402 1.00 80.69 231 LYS A C 1
ATOM 1824 O O . LYS A 1 231 ? -3.901 -20.709 18.594 1.00 80.69 231 LYS A O 1
ATOM 1829 N N . PHE A 1 232 ? -3.783 -20.100 16.424 1.00 74.69 232 PHE A N 1
ATOM 1830 C CA . PHE A 1 232 ? -3.092 -18.843 16.671 1.00 74.69 232 PHE A CA 1
ATOM 1831 C C . PHE A 1 232 ? -3.997 -17.628 16.473 1.00 74.69 232 PHE A C 1
ATOM 1833 O O . PHE A 1 232 ? -3.559 -16.520 16.771 1.00 74.69 232 PHE A O 1
ATOM 1840 N N . ASN A 1 233 ? -5.258 -17.832 16.063 1.00 70.62 233 ASN A N 1
ATOM 1841 C CA . ASN A 1 233 ? -6.263 -16.782 15.887 1.00 70.62 233 ASN A CA 1
ATOM 1842 C C . ASN A 1 233 ? -5.746 -15.636 14.995 1.00 70.62 233 ASN A C 1
ATOM 1844 O O . ASN A 1 233 ? -6.079 -14.464 15.192 1.00 70.62 233 ASN A O 1
ATOM 1848 N N . VAL A 1 234 ? -4.876 -15.992 14.045 1.00 73.75 234 VAL A N 1
ATOM 1849 C CA . VAL A 1 234 ? -4.350 -15.095 13.020 1.00 73.75 234 VAL A CA 1
ATOM 1850 C C . VAL A 1 234 ? -5.419 -15.006 11.933 1.00 73.75 234 VAL A C 1
ATOM 1852 O O . VAL A 1 234 ? -5.891 -16.051 11.486 1.00 73.75 234 VAL A O 1
ATOM 1855 N N . PRO A 1 235 ? -5.842 -13.803 11.512 1.00 71.00 235 PRO A N 1
ATOM 1856 C CA . PRO A 1 235 ? -6.834 -13.681 10.450 1.00 71.00 235 PRO A CA 1
ATOM 1857 C C . PRO A 1 235 ? -6.289 -14.277 9.142 1.00 71.00 235 PRO A C 1
ATOM 1859 O O . PRO A 1 235 ? -5.128 -14.044 8.809 1.00 71.00 235 PRO A O 1
ATOM 1862 N N . GLY A 1 236 ? -7.122 -15.002 8.384 1.00 67.44 236 GLY A N 1
ATOM 1863 C CA . GLY A 1 236 ? -6.737 -15.618 7.099 1.00 67.44 236 GLY A CA 1
ATOM 1864 C C . GLY A 1 236 ? -6.112 -14.631 6.102 1.00 67.44 236 GLY A C 1
ATOM 1865 O O . GLY A 1 236 ? -5.170 -14.973 5.396 1.00 67.44 236 GLY A O 1
ATOM 1866 N N . ASN A 1 237 ? -6.500 -13.352 6.180 1.00 73.38 237 ASN A N 1
ATOM 1867 C CA . ASN A 1 237 ? -5.923 -12.239 5.410 1.00 73.38 237 ASN A CA 1
ATOM 1868 C C . ASN A 1 237 ? -4.404 -12.041 5.600 1.00 73.38 237 ASN A C 1
ATOM 1870 O O . ASN A 1 237 ? -3.772 -11.343 4.814 1.00 73.38 237 ASN A O 1
ATOM 1874 N N . CYS A 1 238 ? -3.825 -12.604 6.660 1.00 74.56 238 CYS A N 1
ATOM 1875 C CA . CYS A 1 238 ? -2.406 -12.510 6.996 1.00 74.56 238 CYS A CA 1
ATOM 1876 C C . CYS A 1 238 ? -1.604 -13.758 6.592 1.00 74.56 238 CYS A C 1
ATOM 1878 O O . CYS A 1 238 ? -0.379 -13.777 6.751 1.00 74.56 238 CYS A O 1
ATOM 1880 N N . VAL A 1 239 ? -2.276 -14.807 6.110 1.00 84.31 239 VAL A N 1
ATOM 1881 C CA . VAL A 1 239 ? -1.672 -16.080 5.714 1.00 84.31 239 VAL A CA 1
ATOM 1882 C C . VAL A 1 239 ? -1.707 -16.179 4.195 1.00 84.31 239 VAL A C 1
ATOM 1884 O O . VAL A 1 239 ? -2.768 -16.128 3.586 1.00 84.31 239 VAL A O 1
ATOM 1887 N N . PHE A 1 240 ? -0.541 -16.332 3.581 1.00 87.50 240 PHE A N 1
ATOM 1888 C CA . PHE A 1 240 ? -0.386 -16.421 2.134 1.00 87.50 240 PHE A CA 1
ATOM 1889 C C . PHE A 1 240 ? 0.137 -17.802 1.751 1.00 87.50 240 PHE A C 1
ATOM 1891 O O . PHE A 1 240 ? 1.151 -18.261 2.283 1.00 87.50 240 PHE A O 1
ATOM 1898 N N . LEU A 1 241 ? -0.553 -18.446 0.818 1.00 85.94 241 LEU A N 1
ATOM 1899 C CA . LEU A 1 241 ? -0.138 -19.674 0.158 1.00 85.94 241 LEU A CA 1
ATOM 1900 C C . LEU A 1 241 ? 0.600 -19.300 -1.128 1.00 85.94 241 LEU A C 1
ATOM 1902 O O . LEU A 1 241 ? 0.049 -18.608 -1.978 1.00 85.94 241 LEU A O 1
ATOM 1906 N N . ASP A 1 242 ? 1.841 -19.748 -1.262 1.00 84.94 242 ASP A N 1
ATOM 1907 C CA . ASP A 1 242 ? 2.630 -19.609 -2.485 1.00 84.94 242 ASP A CA 1
ATOM 1908 C C . ASP A 1 242 ? 2.443 -20.869 -3.340 1.00 84.94 242 ASP A C 1
ATOM 1910 O O . ASP A 1 242 ? 2.990 -21.943 -3.045 1.00 84.94 242 ASP A O 1
ATOM 1914 N N . ILE A 1 243 ? 1.611 -20.732 -4.373 1.00 81.44 243 ILE A N 1
ATOM 1915 C CA . ILE A 1 243 ? 1.349 -21.770 -5.368 1.00 81.44 243 ILE A CA 1
ATOM 1916 C C . ILE A 1 243 ? 2.134 -21.388 -6.623 1.00 81.44 243 ILE A C 1
ATOM 1918 O O . ILE A 1 243 ? 1.700 -20.555 -7.408 1.00 81.44 243 ILE A O 1
ATOM 1922 N N . ASP A 1 244 ? 3.308 -21.999 -6.795 1.00 72.00 244 ASP A N 1
ATOM 1923 C CA . ASP A 1 244 ? 4.155 -21.849 -7.989 1.00 72.00 244 ASP A CA 1
ATOM 1924 C C . ASP A 1 244 ? 4.523 -20.379 -8.340 1.00 72.00 244 ASP A C 1
ATOM 1926 O O . ASP A 1 244 ? 4.756 -20.063 -9.506 1.00 72.00 244 ASP A O 1
ATOM 1930 N N . GLY A 1 245 ? 4.654 -19.496 -7.337 1.00 69.44 245 GLY A N 1
ATOM 1931 C CA . GLY A 1 245 ? 5.041 -18.087 -7.498 1.00 69.44 245 GLY A CA 1
ATOM 1932 C C . GLY A 1 245 ? 3.897 -17.084 -7.326 1.00 69.44 245 GLY A C 1
ATOM 1933 O O . GLY A 1 245 ? 4.164 -15.886 -7.209 1.00 69.44 245 GLY A O 1
ATOM 1934 N N . ASP A 1 246 ? 2.651 -17.559 -7.251 1.00 76.88 246 ASP A N 1
ATOM 1935 C CA . ASP A 1 246 ? 1.478 -16.734 -6.975 1.00 76.88 246 ASP A CA 1
ATOM 1936 C C . ASP A 1 246 ? 1.121 -16.787 -5.482 1.00 76.88 246 ASP A C 1
ATOM 1938 O O . ASP A 1 246 ? 0.832 -17.849 -4.923 1.00 76.88 246 ASP A O 1
ATOM 1942 N N . PHE A 1 247 ? 1.122 -15.621 -4.828 1.00 81.12 247 PHE A N 1
ATOM 1943 C CA . PHE A 1 247 ? 0.733 -15.479 -3.423 1.00 81.12 247 PHE A CA 1
ATOM 1944 C C . PHE A 1 247 ? -0.781 -15.310 -3.304 1.00 81.12 247 PHE A C 1
ATOM 1946 O O . PHE A 1 247 ? -1.313 -14.214 -3.482 1.00 81.12 247 PHE A O 1
ATOM 1953 N N . VAL A 1 248 ? -1.472 -16.389 -2.952 1.00 82.56 248 VAL A N 1
ATOM 1954 C CA . VAL A 1 248 ? -2.919 -16.382 -2.730 1.00 82.56 248 VAL A CA 1
ATOM 1955 C C . VAL A 1 248 ? -3.194 -16.256 -1.227 1.00 82.56 248 VAL A C 1
ATOM 1957 O O . VAL A 1 248 ? -2.640 -17.035 -0.447 1.00 82.56 248 VAL A O 1
ATOM 1960 N N . PRO A 1 249 ? -4.015 -15.292 -0.772 1.00 79.50 249 PRO A N 1
ATOM 1961 C CA . PRO A 1 249 ? -4.418 -15.235 0.628 1.00 79.50 249 PRO A CA 1
ATOM 1962 C C . PRO A 1 249 ? -5.265 -16.462 0.981 1.00 79.50 249 PRO A C 1
ATOM 1964 O O . PRO A 1 249 ? -6.162 -16.851 0.229 1.00 79.50 249 PRO A O 1
ATOM 1967 N N . PHE A 1 250 ? -4.997 -17.063 2.137 1.00 75.88 250 PHE A N 1
ATOM 1968 C CA . PHE A 1 250 ? -5.800 -18.165 2.644 1.00 75.88 250 PHE A CA 1
ATOM 1969 C C . PHE A 1 250 ? -7.181 -17.637 3.040 1.00 75.88 250 PHE A C 1
ATOM 1971 O O . PHE A 1 250 ? -7.315 -16.826 3.958 1.00 75.88 250 PHE A O 1
ATOM 1978 N N . SER A 1 251 ? -8.201 -18.084 2.315 1.00 61.97 251 SER A N 1
ATOM 1979 C CA . SER A 1 251 ? -9.603 -17.836 2.639 1.00 61.97 251 SER A CA 1
ATOM 1980 C C . SER A 1 251 ? -10.215 -19.162 3.083 1.00 61.97 251 SER A C 1
ATOM 1982 O O . SER A 1 251 ? -10.134 -20.130 2.327 1.00 61.97 251 SER A O 1
ATOM 1984 N N . ASP A 1 252 ? -10.749 -19.196 4.307 1.00 52.94 252 ASP A N 1
ATOM 1985 C CA . ASP A 1 252 ? -11.577 -20.298 4.833 1.00 52.94 252 ASP A CA 1
ATOM 1986 C C . ASP A 1 252 ? -12.837 -20.536 3.981 1.00 52.94 252 ASP A C 1
ATOM 1988 O O . ASP A 1 252 ? -13.421 -19.537 3.490 1.00 52.94 252 ASP A O 1
#

Secondary structure (DSSP, 8-state):
----PPPPPP--TTTSS-GGGGGGSTTIIIIIHHHHHHH-HHHHHHHHHHHHHHS-----S--PPPPSSPPPHHHHHHHHHHHH-GGGGGGHHHHHHHHTT-HHHHHHHHHHHH-SPPPPTTTSS--SS--S---------------------------EEEEEEEEETTEEEEEEE-TTSSTT--HHHHHHHHHHHHSS-EEEEE-TTS-EEEEEES--HHHHHHHHHHHH---GGGEEEEETTEEEE---

Nearest PDB structures (foldseek):
  4v5o-assembly2_BF  TM=8.911E-01  e=3.820E-06  Tetrahymena thermophila
  4uer-assembly1_F  TM=8.905E-01  e=2.259E-05  Lachancea kluyveri
  2rvh-assembly1_A  TM=6.925E-01  e=1.395E-06  Saccharomyces cerevisiae S288C
  8ppk-assembly1_p  TM=9.066E-01  e=4.599E-05  Homo sapiens
  2if1-assembly1_A  TM=6.265E-01  e=1.492E-05  Homo sapiens

InterPro domains:
  IPR001950 SUI1 domain [PF01253] (158-235)
  IPR001950 SUI1 domain [PS50296] (160-232)
  IPR036877 SUI1 domain superfamily [SSF55159] (152-238)
  IPR046447 DENR, C-terminal domain [cd11607] (159-234)
  IPR048517 DENR, N-terminal domain [PF21023] (9-45)
  IPR050318 DENR/SUI1 Translation Initiation Factor [PTHR12789] (5-233)

Foldseek 3Di:
DDDDDDDDADAQPFQRHGLLCLVVDPCSPPRRLVSCVVPPVPSSVVSVVVVVVVPDDDDDDDDPDQDPDWDDLLRQVLQQCVVFPNVCNVCSVVVCVVCPVVSVVVVVVSCVVGNDGDDISNPPDDPPPDPDDDDDPDPPDDDDDDDDDDDDDDPQLQAKEWEWDDPDPPWIKIKIWRPVSQPPDDPVVLQVLLCVPPVWHWDWDADPVRTIMIITTGDCQLVSLVSCCVVVVDPQQRYWYQDPNDTDRDDD